Protein AF-A0A4Y8TWX5-F1 (afdb_monomer_lite)

Secondary structure (DSSP, 8-state):
--HHHHHHHHHHHHHHHHHHHHTSPP----------------------PPP------------------PPEEEE-SSEEEEEE--HHHHT--TT-EEEEEEEEEE--SS--EEEEEEEE-TT--SS---EEEEEEEEEE-TTS-GGG-SPTTS--EEEEEEGGGG-TT--EEEEEEETTSEEEEEEEEEE-TT-TTT-TT----EEEEEEETTEEEEE-TTPPP-PPPPP--S-------S-TTHHHHHHHHHHHHHHHHHHHHHT--------

pLDDT: mean 74.94, std 18.63, range [38.56, 98.06]

Foldseek 3Di:
DVVVVVVVVVVVVVVVVVVCVVPPDDPDDPPDDDDDDDDDDDDDDDDDDDDDDDDPDPPPPPPPPPPPQDWAWDDDPWKIKTWRAWVCVVVDDAQDKTKIKMKIATPDPDKKKKWKWKAWDPPFDPQQFQKKKWKKKFWDDPPDDRVVAHDPPTPIDIDMDGSVNRPPPDIDTDDMDIRHIIMMIMIMMGGHNVCNPRPVPGDIWMKMWMDMPPDIDIDTSPDDHPPPDPPPPPDPPDPPPPPPCPVVVVVVVVVVVVVVVVVVVVVPDDDDPDD

Radius of gyration: 33.83 Å; chains: 1; bounding box: 44×105×86 Å

Structure (mmCIF, N/CA/C/O backbone):
data_AF-A0A4Y8TWX5-F1
#
_entry.id   AF-A0A4Y8TWX5-F1
#
loop_
_atom_site.group_PDB
_atom_site.id
_atom_site.type_symbol
_atom_site.label_atom_id
_atom_site.label_alt_id
_atom_site.label_comp_id
_atom_site.label_asym_id
_atom_site.label_entity_id
_atom_site.label_seq_id
_atom_site.pdbx_PDB_ins_code
_atom_site.Cartn_x
_atom_site.Cartn_y
_atom_site.Cartn_z
_atom_site.occupancy
_atom_site.B_iso_or_equiv
_atom_site.auth_seq_id
_atom_site.auth_comp_id
_atom_site.auth_asym_id
_atom_site.auth_atom_id
_atom_site.pdbx_PDB_model_num
ATOM 1 N N . MET A 1 1 ? 4.995 60.506 7.707 1.00 49.66 1 MET A N 1
ATOM 2 C CA . MET A 1 1 ? 5.130 59.038 7.545 1.00 49.66 1 MET A CA 1
ATOM 3 C C . MET A 1 1 ? 5.274 58.253 8.857 1.00 49.66 1 MET A C 1
ATOM 5 O O . MET A 1 1 ? 5.253 57.038 8.794 1.00 49.66 1 MET A O 1
ATOM 9 N N . VAL A 1 2 ? 5.342 58.880 10.043 1.00 49.16 2 VAL A N 1
ATOM 10 C CA . VAL A 1 2 ? 5.466 58.156 11.336 1.00 49.16 2 VAL A CA 1
ATOM 11 C C . VAL A 1 2 ? 4.112 57.660 11.889 1.00 49.16 2 VAL A C 1
ATOM 13 O O . VAL A 1 2 ? 4.061 56.687 12.631 1.00 49.16 2 VAL A O 1
ATOM 16 N N . HIS A 1 3 ? 2.989 58.255 11.472 1.00 46.84 3 HIS A N 1
ATOM 17 C CA . HIS A 1 3 ? 1.661 57.901 11.997 1.00 46.84 3 HIS A CA 1
ATOM 18 C C . HIS A 1 3 ? 1.074 56.579 11.473 1.00 46.84 3 HIS A C 1
ATOM 20 O O . HIS A 1 3 ? 0.236 55.994 12.152 1.00 46.84 3 HIS A O 1
ATOM 26 N N . LEU A 1 4 ? 1.514 56.074 10.313 1.00 48.09 4 LEU A N 1
ATOM 27 C CA . LEU A 1 4 ? 0.964 54.830 9.752 1.00 48.09 4 LEU A CA 1
ATOM 28 C C . LEU A 1 4 ? 1.481 53.578 10.486 1.00 48.09 4 LEU A C 1
ATOM 30 O O . LEU A 1 4 ? 0.751 52.603 10.636 1.00 48.09 4 LEU A O 1
ATOM 34 N N . ALA A 1 5 ? 2.719 53.624 10.988 1.00 51.88 5 ALA A N 1
ATOM 35 C CA . ALA A 1 5 ? 3.351 52.495 11.671 1.00 51.88 5 ALA A CA 1
ATOM 36 C C . ALA A 1 5 ? 2.737 52.221 13.057 1.00 51.88 5 ALA A C 1
ATOM 38 O O . ALA A 1 5 ? 2.589 51.069 13.454 1.00 51.88 5 ALA A O 1
ATOM 39 N N . VAL A 1 6 ? 2.319 53.272 13.773 1.00 54.53 6 VAL A N 1
ATOM 40 C CA . VAL A 1 6 ? 1.699 53.140 15.105 1.00 54.53 6 VAL A CA 1
ATOM 41 C C . VAL A 1 6 ? 0.287 52.547 15.011 1.00 54.53 6 VAL A C 1
ATOM 43 O O . VAL A 1 6 ? -0.104 51.743 15.853 1.00 54.53 6 VAL A O 1
ATOM 46 N N . LEU A 1 7 ? -0.459 52.882 13.953 1.00 52.19 7 LEU A N 1
ATOM 47 C CA . LEU A 1 7 ? -1.801 52.343 13.708 1.00 52.19 7 LEU A CA 1
ATOM 48 C C . LEU A 1 7 ? -1.784 50.848 13.363 1.00 52.19 7 LEU A C 1
ATOM 50 O O . LEU A 1 7 ? -2.634 50.105 13.847 1.00 52.19 7 LEU A O 1
ATOM 54 N N . ALA A 1 8 ? -0.794 50.391 12.590 1.00 55.97 8 ALA A N 1
ATOM 55 C CA . ALA A 1 8 ? -0.652 48.974 12.258 1.00 55.97 8 ALA A CA 1
ATOM 56 C C . ALA A 1 8 ? -0.278 48.116 13.483 1.00 55.97 8 ALA A C 1
ATOM 58 O O . ALA A 1 8 ? -0.806 47.018 13.643 1.00 55.97 8 ALA A O 1
ATOM 59 N N . GLY A 1 9 ? 0.578 48.629 14.376 1.00 55.62 9 GLY A N 1
ATOM 60 C CA . GLY A 1 9 ? 0.987 47.911 15.590 1.00 55.62 9 GLY A CA 1
ATOM 61 C C . GLY A 1 9 ? -0.114 47.785 16.650 1.00 55.62 9 GLY A C 1
ATOM 62 O O . GLY A 1 9 ? -0.177 46.785 17.360 1.00 55.62 9 GLY A O 1
ATOM 63 N N . GLY A 1 10 ? -1.013 48.770 16.751 1.00 63.19 10 GLY A N 1
ATOM 64 C CA . GLY A 1 10 ? -2.132 48.710 17.699 1.00 63.19 10 GLY A CA 1
ATOM 65 C C . GLY A 1 10 ? -3.195 47.674 17.318 1.00 63.19 10 GLY A C 1
ATOM 66 O O . GLY A 1 10 ? -3.786 47.038 18.191 1.00 63.19 10 GLY A O 1
ATOM 67 N N . LEU A 1 11 ? -3.419 47.473 16.017 1.00 67.69 11 LEU A N 1
ATOM 68 C CA . LEU A 1 11 ? -4.481 46.597 15.520 1.00 67.69 11 LEU A CA 1
ATOM 69 C C . LEU A 1 11 ? -4.144 45.107 15.706 1.00 67.69 11 LEU A C 1
ATOM 71 O O . LEU A 1 11 ? -5.019 44.314 16.049 1.00 67.69 11 LEU A O 1
ATOM 75 N N . THR A 1 12 ? -2.870 44.733 15.569 1.00 69.19 12 THR A N 1
ATOM 76 C CA . THR A 1 12 ? -2.401 43.359 15.814 1.00 69.19 12 THR A CA 1
ATOM 77 C C . THR A 1 12 ? -2.423 42.986 17.297 1.00 69.19 12 THR A C 1
ATOM 79 O O . THR A 1 12 ? -2.835 41.877 17.635 1.00 69.19 12 THR A O 1
ATOM 82 N N . LEU A 1 13 ? -2.074 43.917 18.193 1.00 69.62 13 LEU A N 1
ATOM 83 C CA . LEU A 1 13 ? -2.172 43.706 19.645 1.00 69.62 13 LEU A CA 1
ATOM 84 C C . LEU A 1 13 ? -3.625 43.515 20.112 1.00 69.62 13 LEU A C 1
ATOM 86 O O . LEU A 1 13 ? -3.889 42.662 20.959 1.00 69.62 13 LEU A O 1
ATOM 90 N N . GLY A 1 14 ? -4.575 44.253 19.529 1.00 72.50 14 GLY A N 1
ATOM 91 C CA . GLY A 1 14 ? -6.002 44.088 19.826 1.00 72.50 14 GLY A CA 1
ATOM 92 C C . GLY A 1 14 ? -6.557 42.729 19.385 1.00 72.50 14 GLY A C 1
ATOM 93 O O . GLY A 1 14 ? -7.289 42.088 20.139 1.00 72.50 14 GLY A O 1
ATOM 94 N N . ALA A 1 15 ? -6.170 42.256 18.196 1.00 75.88 15 ALA A N 1
ATOM 95 C CA . ALA A 1 15 ? -6.600 40.956 17.680 1.00 75.88 15 ALA A CA 1
ATOM 96 C C . ALA A 1 15 ? -6.071 39.787 18.530 1.00 75.88 15 ALA A C 1
ATOM 98 O O . ALA A 1 15 ? -6.832 38.880 18.866 1.00 75.88 15 ALA A O 1
ATOM 99 N N . ALA A 1 16 ? -4.801 39.837 18.949 1.00 78.50 16 ALA A N 1
ATOM 100 C CA . ALA A 1 16 ? -4.222 38.821 19.829 1.00 78.50 16 ALA A CA 1
ATOM 101 C C . ALA A 1 16 ? -4.925 38.773 21.198 1.00 78.50 16 ALA A C 1
ATOM 103 O O . ALA A 1 16 ? -5.213 37.690 21.707 1.00 78.50 16 ALA A O 1
ATOM 104 N N . GLY A 1 17 ? -5.273 39.937 21.761 1.00 82.06 17 GLY A N 1
ATOM 105 C CA . GLY A 1 17 ? -6.030 40.021 23.013 1.00 82.06 17 GLY A CA 1
ATOM 106 C C . GLY A 1 17 ? -7.413 39.364 22.933 1.00 82.06 17 GLY A C 1
ATOM 107 O O . GLY A 1 17 ? -7.821 38.689 23.876 1.00 82.06 17 GLY A O 1
ATOM 108 N N . LEU A 1 18 ? -8.111 39.496 21.798 1.00 81.12 18 LEU A N 1
ATOM 109 C CA . LEU A 1 18 ? -9.413 38.851 21.583 1.00 81.12 18 LEU A CA 1
ATOM 110 C C . LEU A 1 18 ? -9.309 37.328 21.480 1.00 81.12 18 LEU A C 1
ATOM 112 O O . LEU A 1 18 ? -10.152 36.635 22.043 1.00 81.12 18 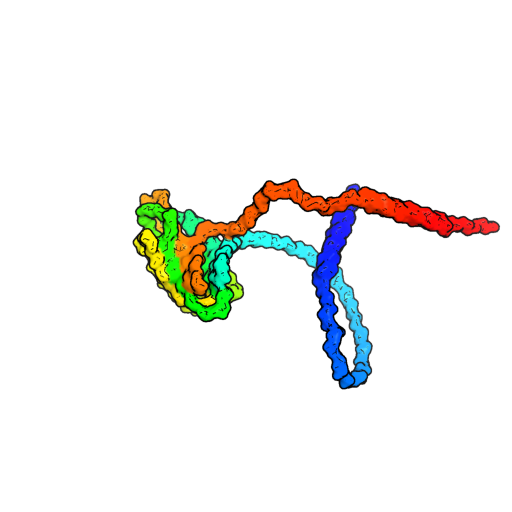LEU A O 1
ATOM 116 N N . VAL A 1 19 ? -8.277 36.802 20.814 1.00 84.56 19 VAL A N 1
ATOM 117 C CA . VAL A 1 19 ? -8.058 35.348 20.712 1.00 84.56 19 VAL A CA 1
ATOM 118 C C . VAL A 1 19 ? -7.762 34.749 22.087 1.00 84.56 19 VAL A C 1
ATOM 120 O O . VAL A 1 19 ? -8.363 33.743 22.457 1.00 84.56 19 VAL A O 1
ATOM 123 N N . VAL A 1 20 ? -6.899 35.398 22.876 1.00 83.69 20 VAL A N 1
ATOM 124 C CA . VAL A 1 20 ? -6.586 34.949 24.242 1.00 83.69 20 VAL A CA 1
ATOM 125 C C . VAL A 1 20 ? -7.818 35.012 25.142 1.00 83.69 20 VAL A C 1
ATOM 127 O O . VAL A 1 20 ? -8.053 34.083 25.904 1.00 83.69 20 VAL A O 1
ATOM 130 N N . TRP A 1 21 ? -8.633 36.066 25.045 1.00 84.56 21 TRP A N 1
ATOM 131 C CA . TRP A 1 21 ? -9.866 36.167 25.830 1.00 84.56 21 TRP A CA 1
ATOM 132 C C . TRP A 1 21 ? -10.916 35.125 25.419 1.00 84.56 21 TRP A C 1
ATOM 134 O O . TRP A 1 21 ? -11.603 34.584 26.282 1.00 84.56 21 TRP A O 1
ATOM 144 N N . ALA A 1 22 ? -11.026 34.817 24.123 1.00 86.94 22 ALA A N 1
ATOM 145 C CA . ALA A 1 22 ? -11.975 33.831 23.606 1.00 86.94 22 ALA A CA 1
ATOM 146 C C . ALA A 1 22 ? -11.623 32.390 24.007 1.00 86.94 22 ALA A C 1
ATOM 148 O O . ALA A 1 22 ? -12.524 31.581 24.207 1.00 86.94 22 ALA A O 1
ATOM 149 N N . PHE A 1 23 ? -10.332 32.081 24.144 1.00 79.81 23 PHE A N 1
ATOM 150 C CA . PHE A 1 23 ? -9.841 30.751 24.517 1.00 79.81 23 PHE A CA 1
ATOM 151 C C . PHE A 1 23 ? -9.385 30.646 25.975 1.00 79.81 23 PHE A C 1
ATOM 153 O O . PHE A 1 23 ? -8.844 29.610 26.364 1.00 79.81 23 PHE A O 1
ATOM 160 N N . TRP A 1 24 ? -9.593 31.682 26.797 1.00 84.25 24 TRP A N 1
ATOM 161 C CA . TRP A 1 24 ? -9.281 31.586 28.219 1.00 84.25 24 TRP A CA 1
ATOM 162 C C . TRP A 1 24 ? -10.239 30.580 28.868 1.00 84.25 24 TRP A C 1
ATOM 164 O O . TRP A 1 24 ? -11.452 30.820 28.843 1.00 84.25 24 TRP A O 1
ATOM 174 N N . PRO A 1 25 ? -9.731 29.476 29.449 1.00 65.75 25 PRO A N 1
ATOM 175 C CA . PRO A 1 25 ? -10.569 28.483 30.100 1.00 65.75 25 PRO A CA 1
ATOM 176 C C . PRO A 1 25 ? -11.371 29.177 31.193 1.00 65.75 25 PRO A C 1
ATOM 178 O O . PRO A 1 25 ? -10.808 29.770 32.116 1.00 65.75 25 PRO A O 1
ATOM 181 N N . ARG A 1 26 ? -12.695 29.163 31.061 1.00 70.94 26 ARG A N 1
ATOM 182 C CA . ARG A 1 26 ? -13.558 29.510 32.180 1.00 70.94 26 ARG A CA 1
ATOM 183 C C . ARG A 1 26 ? -13.719 28.236 32.982 1.00 70.94 26 ARG A C 1
ATOM 185 O O . ARG A 1 26 ? -14.194 27.243 32.441 1.00 70.94 26 ARG A O 1
ATOM 192 N N . ASP A 1 27 ? -13.275 28.269 34.233 1.00 66.12 27 ASP A N 1
ATOM 193 C CA . ASP A 1 27 ? -13.623 27.238 35.203 1.00 66.12 27 ASP A CA 1
ATOM 194 C C . ASP A 1 27 ? -15.144 27.273 35.375 1.00 66.12 27 ASP A C 1
ATOM 196 O O . ASP A 1 27 ? -15.697 28.084 36.120 1.00 66.12 27 ASP A O 1
ATOM 200 N N . GLU A 1 28 ? -15.830 26.430 34.612 1.00 59.88 28 GLU A N 1
ATOM 201 C CA . GLU A 1 28 ? -17.228 26.112 34.835 1.00 59.88 28 GLU A CA 1
ATOM 202 C 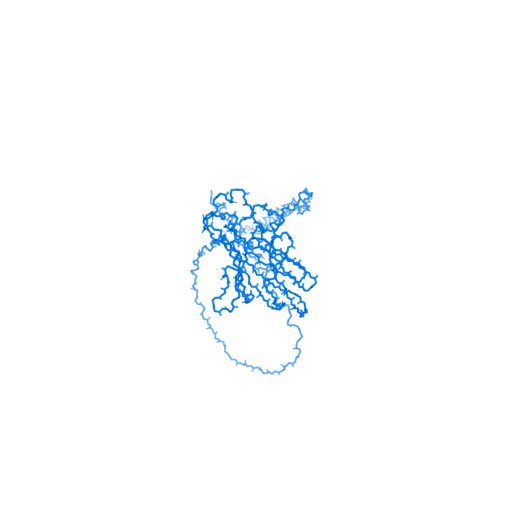C . GLU A 1 28 ? -17.274 24.939 35.814 1.00 59.88 28 GLU A C 1
ATOM 204 O O . GLU A 1 28 ? -16.974 23.802 35.459 1.00 59.88 28 GLU A O 1
ATOM 209 N N . GLY A 1 29 ? -17.635 25.230 37.066 1.00 52.97 29 GLY A N 1
ATOM 210 C CA . GLY A 1 29 ? -18.070 24.209 38.018 1.00 52.97 29 GLY A CA 1
ATOM 211 C C . GLY A 1 29 ? -17.147 23.989 39.214 1.00 52.97 29 GLY A C 1
ATOM 212 O O . GLY A 1 29 ? -16.463 22.976 39.313 1.00 52.97 29 GLY A O 1
ATOM 213 N N . ALA A 1 30 ? -17.233 24.890 40.191 1.00 54.56 30 ALA A N 1
ATOM 214 C CA . ALA A 1 30 ? -17.048 24.538 41.598 1.00 54.56 30 ALA A CA 1
ATOM 215 C C . ALA A 1 30 ? -18.325 24.911 42.363 1.00 54.56 30 ALA A C 1
ATOM 217 O O . ALA A 1 30 ? -18.303 25.707 43.298 1.00 54.56 30 ALA A O 1
ATOM 218 N N . GLU A 1 31 ? -19.452 24.359 41.919 1.00 59.62 31 GLU A N 1
ATOM 219 C CA . GLU A 1 31 ? -20.692 24.337 42.687 1.00 59.62 31 GLU A CA 1
ATOM 220 C C . GLU A 1 31 ? -21.011 22.863 42.980 1.00 59.62 31 GLU A C 1
ATOM 222 O O . GLU A 1 31 ? -20.893 22.008 42.106 1.00 59.62 31 GLU A O 1
ATOM 227 N N . ASP A 1 32 ? -21.329 22.595 44.247 1.00 55.56 32 ASP A N 1
ATOM 228 C CA . ASP A 1 32 ? -21.726 21.316 44.854 1.00 55.56 32 ASP A CA 1
ATOM 229 C C . ASP A 1 32 ? -20.623 20.337 45.305 1.00 55.56 32 ASP A C 1
ATOM 231 O O . ASP A 1 32 ? -20.463 19.222 44.812 1.00 55.56 32 ASP A O 1
ATOM 235 N N . ALA A 1 33 ? -19.957 20.704 46.405 1.00 49.31 33 ALA A N 1
ATOM 236 C CA . ALA A 1 33 ? -19.560 19.729 47.425 1.00 49.31 33 ALA A CA 1
ATOM 237 C C . ALA A 1 33 ? -19.705 20.335 48.831 1.00 49.31 33 ALA A C 1
ATOM 239 O O . ALA A 1 33 ? -18.766 20.869 49.425 1.00 49.31 33 ALA A O 1
ATOM 240 N N . GLU A 1 34 ? -20.923 20.249 49.363 1.00 52.41 34 GLU A N 1
ATOM 241 C CA . GLU A 1 34 ? -21.237 20.512 50.763 1.00 52.41 34 GLU A CA 1
ATOM 242 C C . GLU A 1 34 ? -20.411 19.626 51.717 1.00 52.41 34 GLU A C 1
ATOM 244 O O . GLU A 1 34 ? -20.312 18.407 51.584 1.00 52.41 34 GLU A O 1
ATOM 249 N N . THR A 1 35 ? -19.920 20.261 52.782 1.00 52.50 35 THR A N 1
ATOM 250 C CA . THR A 1 35 ? -19.528 19.681 54.079 1.00 52.50 35 THR A CA 1
ATOM 251 C C . THR A 1 35 ? -18.339 18.714 54.136 1.00 52.50 35 THR A C 1
ATOM 253 O O . THR A 1 35 ? -18.465 17.518 54.393 1.00 52.50 35 THR A O 1
ATOM 256 N N . ARG A 1 36 ? -17.134 19.294 54.180 1.00 43.31 36 ARG A N 1
ATOM 257 C CA . ARG A 1 36 ? -16.109 18.842 55.136 1.00 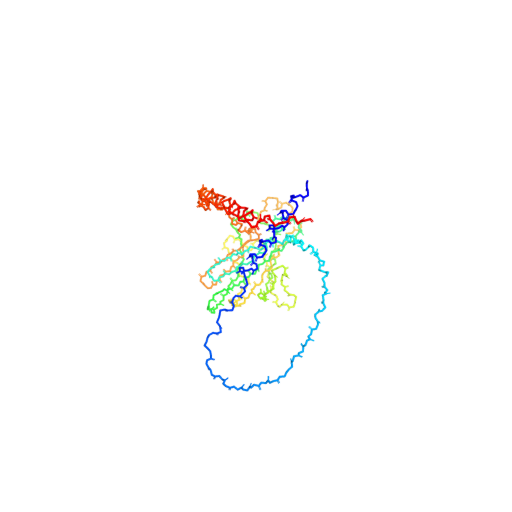43.31 36 ARG A CA 1
ATOM 258 C C . ARG A 1 36 ? -15.586 20.010 55.962 1.00 43.31 36 ARG A C 1
ATOM 260 O O . ARG A 1 36 ? -14.731 20.779 55.543 1.00 43.31 36 ARG A O 1
ATOM 267 N N . VAL A 1 37 ? -16.108 20.097 57.181 1.00 52.84 37 VAL A N 1
ATOM 268 C CA . VAL A 1 37 ? -15.436 20.737 58.313 1.00 52.84 37 VAL A CA 1
ATOM 269 C C . VAL A 1 37 ? -14.067 20.077 58.465 1.00 52.84 37 VAL A C 1
ATOM 271 O O . VAL A 1 37 ? -14.031 18.859 58.606 1.00 52.84 37 VAL A O 1
ATOM 274 N N . LEU A 1 38 ? -12.976 20.857 58.442 1.00 47.25 38 LEU A N 1
ATOM 275 C CA . LEU A 1 38 ? -11.800 20.694 59.313 1.00 47.25 38 LEU A CA 1
ATOM 276 C C . LEU A 1 38 ? -10.741 21.800 59.083 1.00 47.25 38 LEU A C 1
ATOM 278 O O . LEU A 1 38 ? -10.029 21.811 58.088 1.00 47.25 38 LEU A O 1
ATOM 282 N N . LYS A 1 39 ? -10.578 22.605 60.145 1.00 43.38 39 LYS A N 1
ATOM 283 C CA . LYS A 1 39 ? -9.334 23.183 60.698 1.00 43.38 39 LYS A CA 1
ATOM 284 C C . LYS A 1 39 ? -8.752 24.478 60.077 1.00 43.38 39 LYS A C 1
ATOM 286 O O . LYS A 1 39 ? -8.319 24.477 58.932 1.00 43.38 39 LYS A O 1
ATOM 291 N N . PRO A 1 40 ? -8.617 25.565 60.871 1.00 44.53 40 PRO A N 1
ATOM 292 C CA . PRO A 1 40 ? -7.874 26.751 60.464 1.00 44.53 40 PRO A CA 1
ATOM 293 C C . PRO A 1 40 ? -6.373 26.499 60.658 1.00 44.53 40 PRO A C 1
ATOM 295 O O . PRO A 1 40 ? -5.917 26.281 61.783 1.00 44.53 40 PRO A O 1
ATOM 298 N N . GLN A 1 41 ? -5.599 26.524 59.574 1.00 43.53 41 GLN A N 1
ATOM 299 C CA . GLN A 1 41 ? -4.141 26.559 59.652 1.00 43.53 41 GLN A CA 1
ATOM 300 C C . GLN A 1 41 ? -3.675 28.000 59.429 1.00 43.53 41 GLN A C 1
ATOM 302 O O . GLN A 1 41 ? -3.668 28.525 58.320 1.00 43.53 41 GLN A O 1
ATOM 307 N N . GLN A 1 42 ? -3.350 28.654 60.542 1.00 46.38 42 GLN A N 1
ATOM 308 C CA . GLN A 1 42 ? -2.585 29.891 60.575 1.00 46.38 42 GLN A CA 1
ATOM 309 C C . GLN A 1 42 ? -1.158 29.641 60.076 1.00 46.38 42 GLN A C 1
ATOM 311 O O . GLN A 1 42 ? -0.529 28.662 60.475 1.00 46.38 42 GLN A O 1
ATOM 316 N N . GLY A 1 43 ? -0.619 30.612 59.340 1.00 38.81 43 GLY A N 1
ATOM 317 C CA . GLY A 1 43 ? 0.815 30.894 59.336 1.00 38.81 43 GLY A CA 1
ATOM 318 C C . GLY A 1 43 ? 1.461 30.893 57.957 1.00 38.81 43 GLY A C 1
ATOM 319 O O . GLY A 1 43 ? 1.580 29.851 57.326 1.00 38.81 43 GLY A O 1
ATOM 320 N N . GLY A 1 44 ? 1.972 32.060 57.555 1.00 39.66 44 GLY A N 1
ATOM 321 C CA . GLY A 1 44 ? 3.036 32.148 56.555 1.00 39.66 44 GLY A CA 1
ATOM 322 C C . GLY A 1 44 ? 2.796 33.162 55.446 1.00 39.66 44 GLY A C 1
ATOM 323 O O . GLY A 1 44 ? 2.638 32.784 54.293 1.00 39.66 44 GLY A O 1
ATOM 324 N N . VAL A 1 45 ? 2.829 34.457 55.772 1.00 50.38 45 VAL A N 1
ATOM 325 C CA . VAL A 1 45 ? 3.055 35.501 54.763 1.00 50.38 45 VAL A CA 1
ATOM 326 C C . VAL A 1 45 ? 4.526 35.409 54.356 1.00 50.38 45 VAL A C 1
ATOM 328 O O . VAL A 1 45 ? 5.399 35.885 55.079 1.00 50.38 45 VAL A O 1
ATOM 331 N N . GLN A 1 46 ? 4.818 34.750 53.236 1.00 42.97 46 GLN A N 1
ATOM 332 C CA . GLN A 1 46 ? 6.131 34.822 52.598 1.00 42.97 46 GLN A CA 1
ATOM 333 C C . GLN A 1 46 ? 6.038 35.742 51.382 1.00 42.97 46 GLN A C 1
ATOM 335 O O . GLN A 1 46 ? 5.558 35.358 50.318 1.00 42.97 46 GLN A O 1
ATOM 340 N N . SER A 1 47 ? 6.497 36.981 51.571 1.00 47.00 47 SER A N 1
ATOM 341 C CA . SER A 1 47 ? 6.851 37.894 50.485 1.00 47.00 47 SER A CA 1
ATOM 342 C C . SER A 1 47 ? 7.976 37.277 49.661 1.00 47.00 47 SER A C 1
ATOM 344 O O . SER A 1 47 ? 9.128 37.269 50.095 1.00 47.00 47 SER A O 1
ATOM 346 N N . LEU A 1 48 ? 7.655 36.793 48.465 1.00 45.19 48 LEU A N 1
ATOM 347 C CA . LEU A 1 48 ? 8.643 36.494 47.435 1.00 45.19 48 LEU A CA 1
ATOM 348 C C . LEU A 1 48 ? 8.728 37.688 46.485 1.00 45.19 48 LEU A C 1
ATOM 350 O O . LEU A 1 48 ? 7.806 37.985 45.729 1.00 45.19 48 LEU A O 1
ATOM 354 N N . ALA A 1 49 ? 9.852 38.394 46.576 1.00 46.28 49 ALA A N 1
ATOM 355 C CA . ALA A 1 49 ? 10.255 39.415 45.628 1.00 46.28 49 ALA A CA 1
ATOM 356 C C . ALA A 1 49 ? 10.473 38.766 44.252 1.00 46.28 49 ALA A C 1
ATOM 358 O O . ALA A 1 49 ? 11.320 37.888 44.099 1.00 46.28 49 ALA A O 1
ATOM 359 N N . VAL A 1 50 ? 9.697 39.202 43.262 1.00 45.06 50 VAL A N 1
ATOM 360 C CA . VAL A 1 50 ? 9.815 38.786 41.861 1.00 45.06 50 VAL A CA 1
ATOM 361 C C . VAL A 1 50 ? 10.843 39.693 41.175 1.00 45.06 50 VAL A C 1
ATOM 363 O O . VAL A 1 50 ? 10.612 40.902 41.104 1.00 45.06 50 VAL A O 1
ATOM 366 N N . PRO A 1 51 ? 11.972 39.174 40.659 1.00 53.38 51 PRO A N 1
ATOM 367 C CA . PRO A 1 51 ? 12.863 39.970 39.833 1.00 53.38 51 PRO A CA 1
ATOM 368 C C . PRO A 1 51 ? 12.290 40.103 38.415 1.00 53.38 51 PRO A C 1
ATOM 370 O O . PRO A 1 51 ? 12.028 39.118 37.725 1.00 53.38 51 PRO A O 1
ATOM 373 N N . LEU A 1 52 ? 12.123 41.355 37.985 1.00 52.94 52 LEU A N 1
ATOM 374 C CA . LEU A 1 52 ? 11.921 41.745 36.593 1.00 52.94 52 LEU A CA 1
ATOM 375 C C . LEU A 1 52 ? 13.159 41.342 35.767 1.00 52.94 52 LEU A C 1
ATOM 377 O O . LEU A 1 52 ? 14.211 41.968 35.881 1.00 52.94 52 LEU A O 1
ATOM 381 N N . LEU A 1 53 ? 13.025 40.338 34.901 1.00 48.69 53 LEU A N 1
ATOM 382 C CA . LEU A 1 53 ? 13.942 40.086 33.786 1.00 48.69 53 LEU A CA 1
ATOM 383 C C . LEU A 1 53 ? 13.123 40.025 32.492 1.00 48.69 53 LEU A C 1
ATOM 385 O O . LEU A 1 53 ? 12.636 38.976 32.086 1.00 48.69 53 LEU A O 1
ATOM 389 N N . LEU A 1 54 ? 12.951 41.190 31.861 1.00 51.28 54 LEU A N 1
ATOM 390 C CA . LEU A 1 54 ? 12.373 41.342 30.527 1.00 51.28 54 LEU A CA 1
ATOM 391 C C . LEU A 1 54 ? 13.499 41.552 29.510 1.00 51.28 54 LEU A C 1
ATOM 393 O O . LEU A 1 54 ? 13.897 42.680 29.249 1.00 51.28 54 LEU A O 1
ATOM 397 N N . PHE A 1 55 ? 13.981 40.461 28.921 1.00 45.94 55 PHE A N 1
ATOM 398 C CA . PHE A 1 55 ? 14.590 40.460 27.589 1.00 45.94 55 PHE A CA 1
ATOM 399 C C . PHE A 1 55 ? 14.137 39.184 26.877 1.00 45.94 55 PHE A C 1
ATOM 401 O O . PHE A 1 55 ? 14.864 38.201 26.779 1.00 45.94 55 PHE A O 1
ATOM 408 N N . ALA A 1 56 ? 12.879 39.188 26.431 1.00 47.84 56 ALA A N 1
ATOM 409 C CA . ALA A 1 56 ? 12.376 38.182 25.511 1.00 47.84 56 ALA A CA 1
ATOM 410 C C . ALA A 1 56 ? 12.812 38.577 24.096 1.00 47.84 56 ALA A C 1
ATOM 412 O O . ALA A 1 56 ? 12.204 39.430 23.449 1.00 47.84 56 ALA A O 1
ATOM 413 N N . SER A 1 57 ? 13.909 37.981 23.640 1.00 48.72 57 SER A N 1
ATOM 414 C CA . SER A 1 57 ? 14.290 37.935 22.234 1.00 48.72 57 SER A CA 1
ATOM 415 C C . SER A 1 57 ? 13.131 37.307 21.464 1.00 48.72 57 SER A C 1
ATOM 417 O O . SER A 1 57 ? 12.908 36.102 21.553 1.00 48.72 57 SER A O 1
ATOM 419 N N . VAL A 1 58 ? 12.371 38.110 20.722 1.00 47.47 58 VAL A N 1
ATOM 420 C CA . VAL A 1 58 ? 11.430 37.590 19.728 1.00 47.47 58 VAL A CA 1
ATOM 421 C C . VAL A 1 58 ? 12.281 37.060 18.577 1.00 47.47 58 VAL A C 1
ATOM 423 O O . VAL A 1 58 ? 12.515 37.745 17.584 1.00 47.47 58 VAL A O 1
ATOM 426 N N . THR A 1 59 ? 12.819 35.849 18.725 1.00 49.66 59 THR A N 1
ATOM 427 C CA . THR A 1 59 ? 13.198 35.061 17.559 1.00 49.66 59 THR A CA 1
ATOM 428 C C . THR A 1 59 ? 11.901 34.785 16.831 1.00 49.66 59 THR A C 1
ATOM 430 O O . THR A 1 59 ? 11.055 34.038 17.320 1.00 49.66 59 THR A O 1
ATOM 433 N N . ALA A 1 60 ? 11.724 35.466 15.702 1.00 46.56 60 ALA A N 1
ATOM 434 C CA . ALA A 1 60 ? 10.700 35.151 14.732 1.00 46.56 60 ALA A CA 1
ATOM 435 C C . ALA A 1 60 ? 10.817 33.657 14.408 1.00 46.56 60 ALA A C 1
ATOM 437 O O . ALA A 1 60 ? 11.674 33.243 13.630 1.00 46.56 60 ALA A O 1
ATOM 438 N N . PHE A 1 61 ? 9.977 32.847 15.051 1.00 46.28 61 PHE A N 1
ATOM 439 C CA . PHE A 1 61 ? 9.589 31.545 14.545 1.00 46.28 61 PHE A CA 1
ATOM 440 C C . PHE A 1 61 ? 8.833 31.838 13.253 1.00 46.28 61 PHE A C 1
ATOM 442 O O . PHE A 1 61 ? 7.618 32.001 13.246 1.00 46.28 61 PHE A O 1
ATOM 449 N N . MET A 1 62 ? 9.579 32.005 12.163 1.00 46.84 62 MET A N 1
ATOM 450 C CA . MET A 1 62 ? 9.042 31.713 10.848 1.00 46.84 62 MET A CA 1
ATOM 451 C C . MET A 1 62 ? 8.777 30.207 10.888 1.00 46.84 62 MET A C 1
ATOM 453 O O . MET A 1 62 ? 9.746 29.455 11.043 1.00 46.84 62 MET A O 1
ATOM 457 N N . PRO A 1 63 ? 7.518 29.736 10.849 1.00 44.12 63 PRO A N 1
ATOM 458 C CA . PRO A 1 63 ? 7.291 28.338 10.554 1.00 44.12 63 PRO A CA 1
ATOM 459 C C . PRO A 1 63 ? 7.911 28.123 9.177 1.00 44.12 63 PRO A C 1
ATOM 461 O O . PRO A 1 63 ? 7.446 28.682 8.186 1.00 44.12 63 PRO A O 1
ATOM 464 N N . SER A 1 64 ? 9.023 27.394 9.121 1.00 38.56 64 SER A N 1
ATOM 465 C CA . SER A 1 64 ? 9.451 26.804 7.865 1.00 38.56 64 SER A CA 1
ATOM 466 C C . SER A 1 64 ? 8.246 26.017 7.378 1.00 38.56 64 SER A C 1
ATOM 468 O O . SER A 1 64 ? 7.797 25.107 8.078 1.00 38.56 64 SER A O 1
ATOM 470 N N . GLU A 1 65 ? 7.683 26.405 6.236 1.00 40.56 65 GLU A N 1
ATOM 471 C CA . GLU A 1 65 ? 6.787 25.544 5.482 1.00 40.56 65 GLU A CA 1
ATOM 472 C C . GLU A 1 65 ? 7.600 24.290 5.181 1.00 40.56 65 GLU A C 1
ATOM 474 O O . GLU A 1 65 ? 8.406 24.228 4.252 1.00 40.56 65 GLU A O 1
ATOM 479 N N . VAL A 1 66 ? 7.471 23.305 6.067 1.00 42.28 66 VAL A N 1
ATOM 480 C CA . VAL A 1 66 ? 7.846 21.941 5.777 1.00 42.28 66 VAL A CA 1
ATOM 481 C C . VAL A 1 66 ? 6.931 21.598 4.618 1.00 42.28 66 VAL A C 1
ATOM 483 O O . VAL A 1 66 ? 5.744 21.343 4.811 1.00 42.28 66 VAL A O 1
ATOM 486 N N . SER A 1 67 ? 7.474 21.665 3.404 1.00 44.78 67 SER A N 1
ATOM 487 C CA . SER A 1 67 ? 6.945 20.972 2.236 1.00 44.78 67 SER A CA 1
ATOM 488 C C . SER A 1 67 ? 7.053 19.475 2.529 1.00 44.78 67 SER A C 1
ATOM 490 O O . SER A 1 67 ? 7.858 18.767 1.935 1.00 44.78 67 SER A O 1
ATOM 492 N N . GLY A 1 68 ? 6.337 19.023 3.556 1.00 55.66 68 GLY A N 1
ATOM 493 C CA . GLY A 1 68 ? 6.171 17.626 3.871 1.00 55.66 68 GLY A CA 1
ATOM 494 C C . GLY A 1 68 ? 5.319 17.064 2.760 1.00 55.66 68 GLY A C 1
ATOM 495 O O . GLY A 1 68 ? 4.301 17.664 2.407 1.00 55.66 68 GLY A O 1
ATOM 496 N N . GLU A 1 69 ? 5.763 15.958 2.175 1.00 64.94 69 GLU A N 1
ATOM 497 C CA . GLU A 1 69 ? 4.894 15.137 1.346 1.00 64.94 69 GLU A CA 1
ATOM 498 C C . GLU A 1 69 ? 3.588 14.926 2.109 1.00 64.94 69 GLU A C 1
ATOM 500 O O . GLU A 1 69 ? 3.568 14.333 3.189 1.00 64.94 69 GLU A O 1
ATOM 505 N N . GLN A 1 70 ? 2.517 15.527 1.593 1.00 81.44 70 GLN A N 1
ATOM 506 C CA . GLN A 1 70 ? 1.198 15.388 2.179 1.00 81.44 70 GLN A CA 1
ATOM 507 C C . GLN A 1 70 ? 0.768 13.946 1.952 1.00 81.44 70 GLN A C 1
ATOM 509 O O . GLN A 1 70 ? 0.674 13.496 0.807 1.00 81.44 70 GLN A O 1
ATOM 514 N N . SER A 1 71 ? 0.546 13.224 3.045 1.00 88.00 71 SER A N 1
ATOM 515 C CA . SER A 1 71 ? -0.056 11.907 2.973 1.00 88.00 71 SER A CA 1
ATOM 516 C C . SER A 1 71 ? -1.487 12.016 2.449 1.00 88.00 71 SER A C 1
ATOM 518 O O . SER A 1 71 ? -2.198 12.999 2.675 1.00 88.00 71 SER A O 1
ATOM 520 N N . VAL A 1 72 ? -1.908 10.990 1.722 1.00 92.06 72 VAL A N 1
ATOM 521 C CA . VAL A 1 72 ? -3.272 10.832 1.228 1.00 92.06 72 VAL A CA 1
ATOM 522 C C . VAL A 1 72 ? -3.993 9.884 2.161 1.00 92.06 72 VAL A C 1
ATOM 524 O O . VAL A 1 72 ? -3.545 8.754 2.356 1.00 92.06 72 VAL A O 1
ATOM 527 N N . ARG A 1 73 ? -5.105 10.336 2.743 1.00 93.81 73 ARG A N 1
ATOM 528 C CA . ARG A 1 73 ? -5.948 9.505 3.600 1.00 93.81 73 ARG A CA 1
ATOM 529 C C . ARG A 1 73 ? -7.192 9.065 2.845 1.00 93.81 73 ARG A C 1
ATOM 531 O O . ARG A 1 73 ? -7.919 9.897 2.314 1.00 93.81 73 ARG A O 1
ATOM 538 N N . ILE A 1 74 ? -7.450 7.764 2.860 1.00 94.38 74 ILE A N 1
ATOM 539 C CA . ILE A 1 74 ? -8.638 7.136 2.286 1.00 94.38 74 ILE A CA 1
ATOM 540 C C . ILE A 1 74 ? -9.407 6.501 3.440 1.00 94.38 74 ILE A C 1
ATOM 542 O O . ILE A 1 74 ? -8.881 5.649 4.158 1.00 94.38 74 ILE A O 1
ATOM 546 N N . ALA A 1 75 ? -10.639 6.958 3.642 1.00 94.69 75 ALA A N 1
ATOM 547 C CA . ALA A 1 75 ? -11.475 6.574 4.770 1.00 94.69 75 ALA A CA 1
ATOM 548 C C . ALA A 1 75 ? -12.713 5.808 4.289 1.00 94.69 75 ALA A C 1
ATOM 550 O O . ALA A 1 75 ? -13.509 6.328 3.506 1.00 94.69 75 ALA A O 1
ATOM 551 N N . GLY A 1 76 ? -12.866 4.581 4.781 1.00 94.94 76 GLY A N 1
ATOM 552 C CA . GLY A 1 76 ? -14.121 3.838 4.767 1.00 94.94 76 GLY A CA 1
ATOM 553 C C . GLY A 1 76 ? -14.964 4.141 6.009 1.00 94.94 76 GLY A C 1
ATOM 554 O O . GLY A 1 76 ? -14.701 5.091 6.750 1.00 94.94 76 GLY A O 1
ATOM 555 N N . GLN A 1 77 ? -15.977 3.313 6.254 1.00 95.25 77 GLN A N 1
ATOM 556 C CA . GLN A 1 77 ? -16.792 3.385 7.471 1.00 95.25 77 GLN A CA 1
ATOM 557 C C . GLN A 1 77 ? -16.012 2.929 8.710 1.00 95.25 77 GLN A C 1
ATOM 559 O O . GLN A 1 77 ? -16.193 3.477 9.796 1.00 95.25 77 GLN A O 1
ATOM 564 N N . HIS A 1 78 ? -15.136 1.941 8.546 1.00 95.62 78 HIS A N 1
ATOM 565 C CA . HIS A 1 78 ? -14.342 1.320 9.601 1.00 95.62 78 HIS A CA 1
ATOM 566 C C . HIS A 1 78 ? -12.861 1.176 9.240 1.00 95.62 78 HIS A C 1
ATOM 568 O O . HIS A 1 78 ? -12.025 1.160 10.137 1.00 95.62 78 HIS A O 1
ATOM 574 N N . LEU A 1 79 ? -12.507 1.039 7.969 1.00 96.94 79 LEU A N 1
ATOM 575 C CA . LEU A 1 79 ? -11.151 0.891 7.471 1.00 96.94 79 LEU A CA 1
ATOM 576 C C . LEU A 1 79 ? -10.579 2.254 7.119 1.00 96.94 79 LEU A C 1
ATOM 578 O O . LEU A 1 79 ? -11.258 3.132 6.589 1.00 96.94 79 LEU A O 1
ATOM 582 N N . GLN A 1 80 ? -9.297 2.409 7.398 1.00 96.56 80 GLN A N 1
ATOM 583 C CA . GLN A 1 80 ? -8.548 3.618 7.120 1.00 96.56 80 GLN A CA 1
ATOM 584 C C . GLN A 1 80 ? -7.243 3.229 6.428 1.00 96.56 80 GLN A C 1
ATOM 586 O O . GLN A 1 80 ? -6.579 2.264 6.819 1.00 96.56 80 GLN A O 1
ATOM 591 N N . MET A 1 81 ? -6.883 3.988 5.401 1.00 96.69 81 MET A N 1
ATOM 592 C CA . MET A 1 81 ? -5.589 3.925 4.735 1.00 96.69 81 MET A CA 1
ATOM 593 C C . MET A 1 81 ? -4.953 5.304 4.736 1.00 96.69 81 MET A C 1
ATOM 595 O O . MET A 1 81 ? -5.619 6.306 4.484 1.00 96.69 81 MET A O 1
ATOM 599 N N . GLU A 1 82 ? -3.651 5.345 4.965 1.00 95.31 82 GLU A N 1
ATOM 600 C CA . GLU A 1 82 ? -2.837 6.536 4.781 1.00 95.31 82 GLU A CA 1
ATOM 601 C C . GLU A 1 82 ? -1.630 6.179 3.922 1.00 95.31 82 GLU A C 1
ATOM 603 O O . GLU A 1 82 ? -0.891 5.248 4.228 1.00 95.31 82 GLU A O 1
ATOM 608 N N . SER A 1 83 ? -1.451 6.902 2.827 1.00 94.75 83 SER A N 1
ATOM 609 C CA . SER A 1 83 ? -0.484 6.613 1.773 1.00 94.75 83 SER A CA 1
ATOM 610 C C . SER A 1 83 ? 0.452 7.806 1.600 1.00 94.75 83 SER A C 1
ATOM 612 O O . SER A 1 83 ? -0.010 8.945 1.559 1.00 94.75 83 SER A O 1
ATOM 614 N N . LEU A 1 84 ? 1.763 7.573 1.502 1.00 92.12 84 LEU A N 1
ATOM 615 C CA . LEU A 1 84 ? 2.699 8.598 1.029 1.00 92.12 84 LEU A CA 1
ATOM 616 C C . LEU A 1 84 ? 2.807 8.483 -0.489 1.00 92.12 84 LEU A C 1
ATOM 618 O O . LEU A 1 84 ? 3.272 7.442 -0.955 1.00 92.12 84 LEU A O 1
ATOM 622 N N . PRO A 1 85 ? 2.419 9.510 -1.267 1.00 87.38 85 PRO A N 1
ATOM 623 C CA . PRO A 1 85 ? 2.635 9.505 -2.709 1.00 87.38 85 PRO A CA 1
ATOM 624 C C . PRO A 1 85 ? 4.095 9.190 -3.049 1.00 87.38 85 PRO A C 1
ATOM 626 O O . PRO A 1 85 ? 5.000 9.648 -2.360 1.00 87.38 85 PRO A O 1
ATOM 629 N N . SER A 1 86 ? 4.331 8.437 -4.126 1.00 90.38 86 SER A N 1
ATOM 630 C CA . SER A 1 86 ? 5.691 8.162 -4.609 1.00 90.38 86 SER A CA 1
ATOM 631 C C . SER A 1 86 ? 5.868 8.689 -6.034 1.00 90.38 86 SER A C 1
ATOM 633 O O . SER A 1 86 ? 5.653 7.955 -7.008 1.00 90.38 86 SER A O 1
ATOM 635 N N . PRO A 1 87 ? 6.245 9.970 -6.213 1.00 89.81 87 PRO A N 1
ATOM 636 C CA . PRO A 1 87 ? 6.502 10.523 -7.541 1.00 89.81 87 PRO A CA 1
ATOM 637 C C . PRO A 1 87 ? 7.650 9.804 -8.271 1.00 89.81 87 PRO A C 1
ATOM 639 O O . PRO A 1 87 ? 7.681 9.796 -9.504 1.00 89.81 87 PRO A O 1
ATOM 642 N N . GLU A 1 88 ? 8.569 9.170 -7.540 1.00 91.75 88 GLU A N 1
ATOM 643 C CA . GLU A 1 88 ? 9.650 8.344 -8.079 1.00 91.75 88 GLU A CA 1
ATOM 644 C C . GLU A 1 88 ? 9.109 7.084 -8.757 1.00 91.75 88 GLU A C 1
ATOM 646 O O . GLU A 1 88 ? 9.596 6.724 -9.832 1.00 91.75 88 GLU A O 1
ATOM 651 N N . MET A 1 89 ? 8.078 6.442 -8.189 1.00 90.50 89 MET A N 1
ATOM 652 C CA . MET A 1 89 ? 7.439 5.280 -8.818 1.00 90.50 89 MET A CA 1
ATOM 653 C C . MET A 1 89 ? 6.802 5.639 -10.167 1.00 90.50 89 MET A C 1
ATOM 655 O O . MET A 1 89 ? 6.850 4.828 -11.091 1.00 90.50 89 MET A O 1
ATOM 659 N N . LYS A 1 90 ? 6.311 6.875 -10.338 1.00 88.62 90 LYS A N 1
ATOM 660 C CA . LYS A 1 90 ? 5.754 7.354 -11.620 1.00 88.62 90 LYS A CA 1
ATOM 661 C C . LYS A 1 90 ? 6.809 7.546 -12.713 1.00 88.62 90 LYS A C 1
ATOM 663 O O . LYS A 1 90 ? 6.478 7.579 -13.895 1.00 88.62 90 LYS A O 1
ATOM 668 N N . LYS A 1 91 ? 8.075 7.744 -12.332 1.00 89.81 91 LYS A N 1
ATOM 669 C CA . LYS A 1 91 ? 9.173 8.135 -13.238 1.00 89.81 91 LYS A CA 1
ATOM 670 C C . LYS A 1 91 ? 10.333 7.143 -13.201 1.00 89.81 91 LYS A C 1
ATOM 672 O O . LYS A 1 91 ? 11.491 7.519 -13.401 1.00 89.81 91 LYS A O 1
ATOM 677 N N . MET A 1 92 ? 10.030 5.874 -12.943 1.00 91.00 92 MET A N 1
ATOM 678 C CA . MET A 1 92 ? 11.039 4.824 -12.920 1.00 91.00 92 MET A CA 1
ATOM 679 C C . MET A 1 92 ? 11.723 4.682 -14.282 1.00 91.00 92 MET A C 1
ATOM 681 O O . MET A 1 92 ? 11.093 4.702 -15.336 1.00 91.00 92 MET A O 1
ATOM 685 N N . SER A 1 93 ? 13.038 4.510 -14.245 1.00 91.38 93 SER A N 1
ATOM 686 C CA . SER A 1 93 ? 13.877 4.252 -15.413 1.00 91.38 93 SER A CA 1
ATOM 687 C C . SER A 1 93 ? 14.435 2.828 -15.339 1.00 91.38 93 SER A C 1
ATOM 689 O O . SER A 1 93 ? 14.551 2.275 -14.246 1.00 91.38 93 SER A O 1
ATOM 691 N N . PRO A 1 94 ? 14.797 2.186 -16.462 1.00 92.25 94 PRO A N 1
ATOM 692 C CA . PRO A 1 94 ? 15.413 0.861 -16.423 1.00 92.25 94 PRO A CA 1
ATOM 693 C C . PRO A 1 94 ? 16.608 0.807 -15.457 1.00 92.25 94 PRO A C 1
ATOM 695 O O . PRO A 1 94 ? 17.539 1.603 -15.560 1.00 92.25 94 PRO A O 1
ATOM 698 N N . GLY A 1 95 ? 16.580 -0.137 -14.516 1.00 92.81 95 GLY A N 1
ATOM 699 C CA . GLY A 1 95 ? 17.569 -0.289 -13.447 1.00 92.81 95 GLY A CA 1
ATOM 700 C C . GLY A 1 95 ? 17.271 0.499 -12.166 1.00 92.81 95 GLY A C 1
ATOM 701 O O . GLY A 1 95 ? 17.993 0.316 -11.188 1.00 92.81 95 GLY A O 1
ATOM 702 N N . SER A 1 96 ? 16.240 1.350 -12.138 1.00 94.75 96 SER A N 1
ATOM 703 C CA . SER A 1 96 ? 15.856 2.088 -10.933 1.00 94.75 96 SER A CA 1
ATOM 704 C C . SER A 1 96 ? 14.955 1.265 -10.013 1.00 94.75 96 SER A C 1
ATOM 706 O O . SER A 1 96 ? 14.241 0.352 -10.440 1.00 94.75 96 SER A O 1
ATOM 708 N N . SER A 1 97 ? 14.939 1.668 -8.745 1.00 95.50 97 SER A N 1
ATOM 709 C CA . SER A 1 97 ? 13.963 1.225 -7.755 1.00 95.50 97 SER A CA 1
ATOM 710 C C . SER A 1 97 ? 13.290 2.435 -7.120 1.00 95.50 97 SER A C 1
ATOM 712 O O . SER A 1 97 ? 13.919 3.483 -6.988 1.00 95.50 97 SER A O 1
ATOM 714 N N . ALA A 1 98 ? 12.037 2.277 -6.717 1.00 95.75 98 ALA A N 1
ATOM 715 C CA . ALA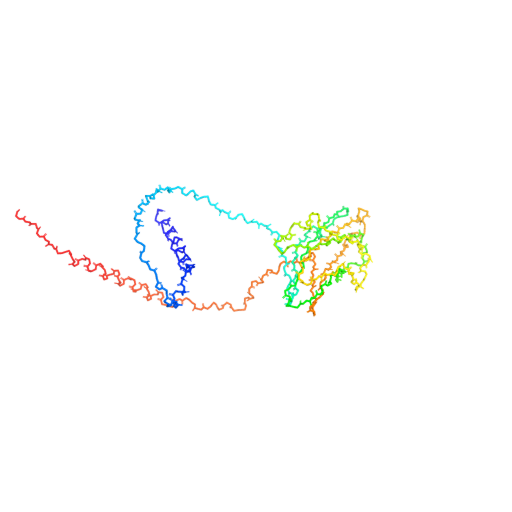 A 1 98 ? 11.283 3.281 -5.976 1.00 95.75 98 ALA A CA 1
ATOM 716 C C . ALA A 1 98 ? 10.339 2.582 -4.990 1.00 95.75 98 ALA A C 1
ATOM 718 O O . ALA A 1 98 ? 9.942 1.439 -5.229 1.00 95.75 98 ALA A O 1
ATOM 719 N N . SER A 1 99 ? 10.020 3.246 -3.880 1.00 94.75 99 SER A N 1
ATOM 720 C CA . SER A 1 99 ? 9.213 2.677 -2.800 1.00 94.75 99 SER A CA 1
ATOM 721 C C . SER A 1 99 ? 7.984 3.524 -2.529 1.00 94.75 99 SER A C 1
ATOM 723 O O . SER A 1 99 ? 8.064 4.747 -2.504 1.00 94.75 99 SER A O 1
ATOM 725 N N . TRP A 1 100 ? 6.886 2.845 -2.237 1.00 95.12 100 TRP A N 1
ATOM 726 C CA . TRP A 1 100 ? 5.621 3.415 -1.808 1.00 95.12 100 TRP A CA 1
ATOM 727 C C . TRP A 1 100 ? 5.254 2.864 -0.431 1.00 95.12 100 TRP A C 1
ATOM 729 O O . TRP A 1 100 ? 5.437 1.672 -0.175 1.00 95.12 100 TRP A O 1
ATOM 739 N N . VAL A 1 101 ? 4.785 3.726 0.472 1.00 95.19 101 VAL A N 1
ATOM 740 C CA . VAL A 1 101 ? 4.504 3.369 1.868 1.00 95.19 101 VAL A CA 1
ATOM 741 C C . VAL A 1 101 ? 3.045 3.648 2.193 1.00 95.19 101 VAL A C 1
ATOM 743 O O . VAL A 1 101 ? 2.552 4.744 1.933 1.00 95.19 101 VAL A O 1
ATOM 746 N N . VAL A 1 102 ? 2.384 2.660 2.796 1.00 96.62 102 VAL A N 1
ATOM 747 C CA . VAL A 1 102 ? 0.981 2.736 3.206 1.00 96.62 102 VAL A CA 1
ATOM 748 C C . VAL A 1 102 ? 0.815 2.201 4.623 1.00 96.62 102 VAL A C 1
ATOM 750 O O . VAL A 1 102 ? 1.297 1.113 4.938 1.00 96.62 102 VAL A O 1
ATOM 753 N N . ASP A 1 103 ? 0.099 2.944 5.457 1.00 96.94 103 ASP A N 1
ATOM 754 C CA . ASP A 1 103 ? -0.426 2.487 6.737 1.00 96.94 103 ASP A CA 1
ATOM 755 C C . ASP A 1 103 ? -1.903 2.122 6.594 1.00 96.94 103 ASP A C 1
ATOM 757 O O . ASP A 1 103 ? -2.677 2.843 5.970 1.00 96.94 103 ASP A O 1
ATOM 761 N N . ILE A 1 104 ? -2.296 1.007 7.206 1.00 97.06 104 ILE A N 1
ATOM 762 C CA . ILE A 1 104 ? -3.660 0.485 7.200 1.00 97.06 104 ILE A CA 1
ATOM 763 C C . ILE A 1 104 ? -4.065 0.159 8.635 1.00 97.06 104 ILE A C 1
ATOM 765 O O . ILE A 1 104 ? -3.317 -0.495 9.366 1.00 97.06 104 ILE A O 1
ATOM 769 N N . TRP A 1 105 ? -5.249 0.602 9.045 1.00 96.44 105 TRP A N 1
ATOM 770 C CA . TRP A 1 105 ? -5.833 0.277 10.347 1.00 96.44 105 TRP A CA 1
ATOM 771 C C . TRP A 1 105 ? -7.359 0.271 10.278 1.00 96.44 105 TRP A C 1
ATOM 773 O O . TRP A 1 105 ? -7.950 0.624 9.255 1.00 96.44 105 TRP A O 1
ATOM 783 N N . SER A 1 106 ? -7.998 -0.141 11.373 1.00 96.19 106 SER A N 1
ATOM 784 C CA . SER A 1 106 ? -9.445 -0.046 11.525 1.00 96.19 106 SER A CA 1
ATOM 785 C C . SER A 1 106 ? -9.842 0.707 12.792 1.00 96.19 106 SER A C 1
ATOM 787 O O . SER A 1 106 ? -9.163 0.648 13.813 1.00 96.19 106 SER A O 1
ATOM 789 N N . GLU A 1 107 ? -10.963 1.413 12.694 1.00 94.44 107 GLU A N 1
ATOM 790 C CA . GLU A 1 107 ? -11.701 2.065 13.776 1.00 94.44 107 GLU A CA 1
ATOM 791 C C . GLU A 1 107 ? -13.030 1.318 14.060 1.00 94.44 107 GLU A C 1
ATOM 793 O O . GLU A 1 107 ? -13.972 1.889 14.608 1.00 94.44 107 GLU A O 1
ATOM 798 N N . ALA A 1 108 ? -13.141 0.039 13.665 1.00 89.31 108 ALA A N 1
ATOM 799 C CA . ALA A 1 108 ? -14.306 -0.804 13.952 1.00 89.31 108 ALA A CA 1
ATOM 800 C C . ALA A 1 108 ? -14.466 -1.069 15.466 1.00 89.31 108 ALA A C 1
ATOM 802 O O . ALA A 1 108 ? -13.465 -1.244 16.165 1.00 89.31 108 ALA A O 1
ATOM 803 N N . PRO A 1 109 ? -15.709 -1.162 15.979 1.00 83.88 109 PRO A N 1
ATOM 804 C CA . PRO A 1 109 ? -15.960 -1.486 17.386 1.00 83.88 109 PRO A CA 1
ATOM 805 C C . PRO A 1 109 ? -15.679 -2.957 17.736 1.00 83.88 109 PRO A C 1
ATOM 807 O O . PRO A 1 109 ? -15.363 -3.253 18.889 1.00 83.88 109 PRO A O 1
ATOM 810 N N . ASP A 1 110 ? -15.791 -3.859 16.759 1.00 85.69 110 ASP A N 1
ATOM 811 C CA . ASP A 1 110 ? -15.724 -5.308 16.959 1.00 85.69 110 ASP A CA 1
ATOM 812 C C . ASP A 1 110 ? -14.353 -5.899 16.608 1.00 85.69 110 ASP A C 1
ATOM 814 O O . ASP A 1 110 ? -13.536 -5.299 15.900 1.00 85.69 110 ASP A O 1
ATOM 818 N N . ASP A 1 111 ? -14.110 -7.119 17.092 1.00 86.62 111 ASP A N 1
ATOM 819 C CA . ASP A 1 111 ? -12.967 -7.912 16.677 1.00 86.62 111 ASP A CA 1
ATOM 820 C C . ASP A 1 111 ? -13.062 -8.330 15.211 1.00 86.62 111 ASP A C 1
ATOM 822 O O . ASP A 1 111 ? -14.112 -8.697 14.690 1.00 86.62 111 ASP A O 1
ATOM 826 N N . GLY A 1 112 ? -11.928 -8.294 14.516 1.00 94.38 112 GLY A N 1
ATOM 827 C CA . GLY A 1 112 ? -11.907 -8.610 13.100 1.00 94.38 112 GLY A CA 1
ATOM 828 C C . GLY A 1 112 ? -10.527 -8.944 12.573 1.00 94.38 112 GLY A C 1
ATOM 829 O O . GLY A 1 112 ? -9.497 -8.706 13.210 1.00 94.38 112 GLY A O 1
ATOM 830 N N . THR A 1 113 ? -10.525 -9.512 11.372 1.00 97.00 113 THR A N 1
ATOM 831 C CA . THR A 1 113 ? -9.324 -9.696 10.558 1.00 97.00 113 THR A CA 1
ATOM 832 C C . THR A 1 113 ? -9.432 -8.797 9.336 1.00 97.00 113 THR A C 1
ATOM 834 O O . THR A 1 113 ? -10.471 -8.766 8.678 1.00 97.00 113 THR A O 1
ATOM 837 N N . ILE A 1 114 ? -8.355 -8.076 9.048 1.00 97.50 114 ILE A N 1
ATOM 838 C CA . ILE A 1 114 ? -8.171 -7.304 7.827 1.00 97.50 114 ILE A CA 1
ATOM 839 C C . ILE A 1 114 ? -7.252 -8.118 6.919 1.00 97.50 114 ILE A C 1
ATOM 841 O O . ILE A 1 114 ? -6.155 -8.513 7.320 1.00 97.50 114 ILE A O 1
ATOM 845 N N . GLU A 1 115 ? -7.695 -8.379 5.696 1.00 98.06 115 GLU A N 1
ATOM 846 C CA . GLU A 1 115 ? -6.886 -8.992 4.648 1.00 98.06 115 GLU A CA 1
ATOM 847 C C . GLU A 1 115 ? -6.347 -7.908 3.711 1.00 98.06 115 GLU A C 1
ATOM 849 O O . GLU A 1 115 ? -7.112 -7.094 3.199 1.00 98.06 115 GLU A O 1
ATOM 854 N N . LEU A 1 116 ? -5.035 -7.917 3.464 1.00 97.62 116 LEU A N 1
ATOM 855 C CA . LEU A 1 116 ? -4.391 -7.069 2.464 1.00 97.62 116 LEU A CA 1
ATOM 856 C C . LEU A 1 116 ? -4.130 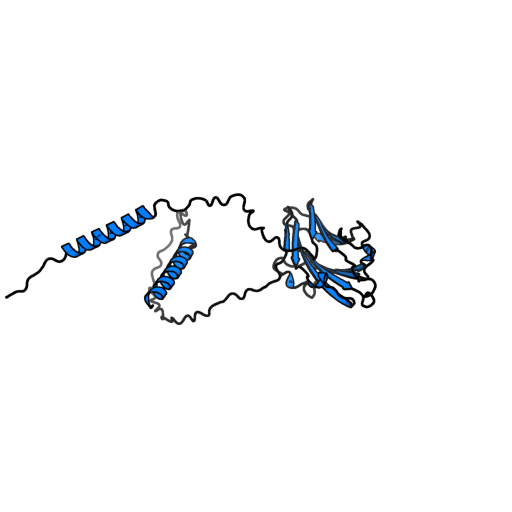-7.857 1.189 1.00 97.62 116 LEU A C 1
ATOM 858 O O . LEU A 1 116 ? -3.555 -8.953 1.230 1.00 97.62 116 LEU A O 1
ATOM 862 N N . SER A 1 117 ? -4.477 -7.267 0.053 1.00 96.38 117 SER A N 1
ATOM 863 C CA . SER A 1 117 ? -4.183 -7.803 -1.268 1.00 96.38 117 SER A CA 1
ATOM 864 C C . SER A 1 117 ? -3.571 -6.743 -2.182 1.00 96.38 117 SER A C 1
ATOM 866 O O . SER A 1 117 ? -3.755 -5.543 -2.002 1.00 96.38 117 SER A O 1
ATOM 868 N N . ILE A 1 118 ? -2.781 -7.196 -3.150 1.00 94.88 118 ILE A N 1
ATOM 869 C CA . ILE A 1 118 ? -2.190 -6.365 -4.199 1.00 94.88 118 ILE A CA 1
ATOM 870 C C . ILE A 1 118 ? -2.651 -6.869 -5.560 1.00 94.88 118 ILE A C 1
ATOM 872 O O . ILE A 1 118 ? -2.725 -8.081 -5.794 1.00 94.88 118 ILE A O 1
ATOM 876 N N . MET A 1 119 ? -2.987 -5.940 -6.449 1.00 92.06 119 MET A N 1
ATOM 877 C CA . MET A 1 119 ? -3.505 -6.231 -7.783 1.00 92.06 119 MET A CA 1
ATOM 878 C C . MET A 1 119 ? -2.986 -5.235 -8.826 1.00 92.06 119 MET A C 1
ATOM 880 O O . MET A 1 119 ? -2.461 -4.173 -8.488 1.00 92.06 119 MET A O 1
ATOM 884 N N . SER A 1 120 ? -3.124 -5.597 -10.101 1.00 88.69 120 SER A N 1
ATOM 885 C CA . SER A 1 120 ? -2.942 -4.671 -11.219 1.00 88.69 120 SER A CA 1
ATOM 886 C C . SER A 1 120 ? -4.130 -3.714 -11.302 1.00 88.69 120 SER A C 1
ATOM 888 O O . SER A 1 120 ? -5.275 -4.115 -11.089 1.00 88.69 120 SER A O 1
ATOM 890 N N . GLY A 1 121 ? -3.853 -2.446 -11.594 1.00 83.25 121 GLY A N 1
ATOM 891 C CA . GLY A 1 121 ? -4.895 -1.460 -11.851 1.00 83.25 121 GLY A CA 1
ATOM 892 C C . GLY A 1 121 ? -5.482 -1.568 -13.264 1.00 83.25 121 GLY A C 1
ATOM 893 O O . GLY A 1 121 ? -4.963 -2.307 -14.105 1.00 83.25 121 GLY A O 1
ATOM 894 N N . PRO A 1 122 ? -6.559 -0.814 -13.546 1.00 72.56 122 PRO A N 1
ATOM 895 C CA . PRO A 1 122 ? -7.273 -0.884 -14.822 1.00 72.56 122 PRO A CA 1
ATOM 896 C C . PRO A 1 122 ? -6.443 -0.378 -16.014 1.00 72.56 122 PRO A C 1
ATOM 898 O O . PRO A 1 122 ? -6.597 -0.891 -17.118 1.00 72.56 122 PRO A O 1
ATOM 901 N N . ASP A 1 123 ? -5.530 0.574 -15.793 1.00 72.06 123 ASP A N 1
ATOM 902 C CA . ASP A 1 123 ? -4.757 1.248 -16.853 1.00 72.06 123 ASP A CA 1
ATOM 903 C C . ASP A 1 123 ? -3.415 0.563 -17.182 1.00 72.06 123 ASP A C 1
ATOM 905 O O . ASP A 1 123 ? -2.417 1.215 -17.510 1.00 72.06 123 ASP A O 1
ATOM 909 N N . GLN A 1 124 ? -3.346 -0.763 -17.037 1.00 72.00 124 GLN A N 1
ATOM 910 C CA . GLN A 1 124 ? -2.137 -1.520 -17.354 1.00 72.00 124 GLN A CA 1
ATOM 911 C C . GLN A 1 124 ? -1.977 -1.663 -18.872 1.00 72.00 124 GLN A C 1
ATOM 913 O O . GLN A 1 124 ? -2.877 -2.131 -19.566 1.00 72.00 124 GLN A O 1
ATOM 918 N N . SER A 1 125 ? -0.808 -1.286 -19.392 1.00 67.81 125 SER A N 1
ATOM 919 C CA . SER A 1 125 ? -0.472 -1.554 -20.792 1.00 67.81 125 SER A CA 1
ATOM 920 C C . SER A 1 125 ? -0.336 -3.064 -21.046 1.00 67.81 125 SER A C 1
ATOM 922 O O . SER A 1 125 ? 0.165 -3.796 -20.193 1.00 67.81 125 SER A O 1
ATOM 924 N N . ASP A 1 126 ? -0.710 -3.532 -22.242 1.00 62.38 126 ASP A N 1
ATOM 925 C CA . ASP A 1 126 ? -0.539 -4.941 -22.655 1.00 62.38 126 ASP A CA 1
ATOM 926 C C . ASP A 1 126 ? 0.940 -5.390 -22.662 1.00 62.38 126 ASP A C 1
ATOM 928 O O . ASP A 1 126 ? 1.255 -6.584 -22.714 1.00 62.38 126 ASP A O 1
ATOM 932 N N . ALA A 1 127 ? 1.876 -4.438 -22.619 1.00 63.97 127 ALA A N 1
ATOM 933 C CA . ALA A 1 127 ? 3.299 -4.708 -22.538 1.00 63.97 127 ALA A CA 1
ATOM 934 C C . ALA A 1 127 ? 3.670 -5.234 -21.142 1.00 63.97 127 ALA A C 1
ATOM 936 O O . ALA A 1 127 ? 3.599 -4.522 -20.140 1.00 63.97 127 ALA A O 1
ATOM 937 N N . MET A 1 128 ? 4.140 -6.486 -21.077 1.00 68.31 128 MET A N 1
ATOM 938 C CA . MET A 1 128 ? 4.700 -7.056 -19.849 1.00 68.31 128 MET A CA 1
ATOM 939 C C . MET A 1 128 ? 5.958 -6.289 -19.433 1.00 68.31 128 MET A C 1
ATOM 941 O O . MET A 1 128 ? 7.067 -6.566 -19.896 1.00 68.31 128 MET A O 1
ATOM 945 N N . LEU A 1 129 ? 5.783 -5.340 -18.519 1.00 80.75 129 LEU A N 1
ATOM 946 C CA . LEU A 1 129 ? 6.886 -4.640 -17.885 1.00 80.75 129 LEU A CA 1
ATOM 947 C C . LEU A 1 129 ? 7.727 -5.636 -17.067 1.00 80.75 129 LEU A C 1
ATOM 949 O O . LEU A 1 129 ? 7.173 -6.384 -16.255 1.00 80.75 129 LEU A O 1
ATOM 953 N N . PRO A 1 130 ? 9.064 -5.651 -17.216 1.00 89.06 130 PRO A N 1
ATOM 954 C CA . PRO A 1 130 ? 9.969 -6.440 -16.377 1.00 89.06 130 PRO A CA 1
ATOM 955 C C . PRO A 1 130 ? 10.149 -5.773 -15.000 1.00 89.06 130 PRO A C 1
ATOM 957 O O . PRO A 1 130 ? 11.256 -5.439 -14.573 1.00 89.06 130 PRO A O 1
ATOM 960 N N . LEU A 1 131 ? 9.019 -5.551 -14.330 1.00 89.94 131 LEU A N 1
ATOM 961 C CA . LEU A 1 131 ? 8.881 -4.948 -13.015 1.00 89.94 131 LEU A CA 1
ATOM 962 C C . LEU A 1 131 ? 8.701 -6.060 -11.976 1.00 89.94 131 LEU A C 1
ATOM 964 O O . LEU A 1 131 ? 7.854 -6.945 -12.124 1.00 89.94 131 LEU A O 1
ATOM 968 N N . THR A 1 132 ? 9.509 -6.011 -10.922 1.00 93.62 132 THR A N 1
ATOM 969 C CA . THR A 1 132 ? 9.371 -6.866 -9.737 1.00 93.62 132 THR A CA 1
ATOM 970 C C . THR A 1 132 ? 8.995 -5.996 -8.549 1.00 93.62 132 THR A C 1
ATOM 972 O O . THR A 1 132 ? 9.604 -4.954 -8.338 1.00 93.62 132 THR A O 1
ATOM 975 N N . LEU A 1 133 ? 8.001 -6.421 -7.780 1.00 94.44 133 LEU A N 1
ATOM 976 C CA . LEU A 1 133 ? 7.546 -5.768 -6.563 1.00 94.44 133 LEU A CA 1
ATOM 977 C C . LEU A 1 133 ? 8.027 -6.575 -5.363 1.00 94.44 133 LEU A C 1
ATOM 979 O O . LEU A 1 133 ? 7.711 -7.760 -5.254 1.00 94.44 133 LEU A O 1
ATOM 983 N N . ALA A 1 134 ? 8.772 -5.940 -4.467 1.00 95.56 134 ALA A N 1
ATOM 984 C CA . ALA A 1 134 ? 9.033 -6.452 -3.131 1.00 95.56 134 ALA A CA 1
ATOM 985 C C . ALA A 1 134 ? 8.054 -5.775 -2.168 1.00 95.56 134 ALA A C 1
ATOM 987 O O . ALA A 1 134 ? 8.087 -4.559 -1.998 1.00 95.56 134 ALA A O 1
ATOM 988 N N . VAL A 1 135 ? 7.156 -6.556 -1.576 1.00 95.81 135 VAL A N 1
ATOM 989 C CA . VAL A 1 135 ? 6.160 -6.087 -0.612 1.00 95.81 135 VAL A CA 1
ATOM 990 C C . VAL A 1 135 ? 6.605 -6.533 0.765 1.00 95.81 135 VAL A C 1
ATOM 992 O O . VAL A 1 135 ? 6.602 -7.728 1.058 1.00 95.81 135 VAL A O 1
ATOM 995 N N . THR A 1 136 ? 6.989 -5.570 1.590 1.00 95.12 136 THR A N 1
ATOM 996 C CA . THR A 1 136 ? 7.410 -5.783 2.972 1.00 95.12 136 THR A CA 1
ATOM 997 C C . THR A 1 136 ? 6.340 -5.234 3.898 1.00 95.12 136 THR A C 1
ATOM 999 O O . THR A 1 136 ? 5.914 -4.095 3.728 1.00 95.12 136 THR A O 1
ATOM 1002 N N . ASN A 1 137 ? 5.902 -6.011 4.884 1.00 94.25 137 ASN A N 1
ATOM 1003 C CA . ASN A 1 137 ? 4.894 -5.559 5.839 1.00 94.25 137 ASN A CA 1
ATOM 1004 C C . ASN A 1 137 ? 5.345 -5.764 7.290 1.00 94.25 137 ASN A C 1
ATOM 1006 O O . ASN A 1 137 ? 5.991 -6.758 7.617 1.00 94.25 137 ASN A O 1
ATOM 1010 N N . CYS A 1 138 ? 4.979 -4.828 8.165 1.00 94.12 138 CYS A N 1
ATOM 1011 C CA . CYS A 1 138 ? 5.281 -4.858 9.596 1.00 94.12 138 CYS A CA 1
ATOM 1012 C C . CYS A 1 138 ? 4.148 -4.228 10.426 1.00 94.12 138 CYS A C 1
ATOM 1014 O O . CYS A 1 138 ? 3.454 -3.323 9.963 1.00 94.12 138 CYS A O 1
ATOM 1016 N N . ALA A 1 139 ? 3.953 -4.710 11.652 1.00 92.94 139 ALA A N 1
ATOM 1017 C CA . ALA A 1 139 ? 3.078 -4.038 12.608 1.00 92.94 139 ALA A CA 1
ATOM 1018 C C . ALA A 1 139 ? 3.772 -2.771 13.128 1.00 92.94 139 ALA A C 1
ATOM 1020 O O . ALA A 1 139 ? 4.963 -2.806 13.446 1.00 92.94 139 ALA A O 1
ATOM 1021 N N . VAL A 1 140 ? 3.039 -1.664 13.226 1.00 92.25 140 VAL A N 1
ATOM 1022 C CA . VAL A 1 140 ? 3.567 -0.378 13.700 1.00 92.25 140 VAL A CA 1
ATOM 1023 C C . VAL A 1 140 ? 2.708 0.177 14.828 1.00 92.25 140 VAL A C 1
ATOM 1025 O O . VAL A 1 140 ? 1.524 -0.131 14.948 1.00 92.25 140 VAL A O 1
ATOM 1028 N N . GLN A 1 141 ? 3.314 1.002 15.681 1.00 87.12 141 GLN A N 1
ATOM 1029 C CA . GLN A 1 141 ? 2.560 1.734 16.695 1.00 87.12 141 GLN A CA 1
ATOM 1030 C C . GLN A 1 141 ? 1.792 2.894 16.039 1.00 87.12 141 GLN A C 1
ATOM 1032 O O . GLN A 1 141 ? 2.314 3.487 15.091 1.00 87.12 141 GLN A O 1
ATOM 1037 N N . PRO A 1 142 ? 0.596 3.261 16.540 1.00 82.81 142 PRO A N 1
ATOM 1038 C CA . PRO A 1 142 ? -0.213 4.342 15.967 1.00 82.81 142 PRO A CA 1
ATOM 1039 C C . PRO A 1 142 ? 0.529 5.676 15.819 1.00 82.81 142 PRO A C 1
ATOM 1041 O O . PRO A 1 142 ? 0.388 6.339 14.796 1.00 82.81 142 PRO A O 1
ATOM 1044 N N . GLU A 1 143 ? 1.376 6.004 16.797 1.00 84.06 143 GLU A N 1
ATOM 1045 C CA . GLU A 1 143 ? 2.157 7.248 16.888 1.00 84.06 143 GLU A CA 1
ATOM 1046 C C . GLU A 1 143 ? 3.314 7.338 15.871 1.00 84.06 143 GLU A C 1
ATOM 1048 O O . GLU A 1 143 ? 3.950 8.383 15.724 1.00 84.06 143 GLU A O 1
ATOM 1053 N N . LEU A 1 144 ? 3.655 6.235 15.193 1.00 85.12 144 LEU A N 1
ATOM 1054 C CA . LEU A 1 144 ? 4.824 6.187 14.323 1.00 85.12 144 LEU A CA 1
ATOM 1055 C C . LEU A 1 144 ? 4.512 6.804 12.951 1.00 85.12 144 LEU A C 1
ATOM 1057 O O . LEU A 1 144 ? 3.698 6.279 12.192 1.00 85.12 144 LEU A O 1
ATOM 1061 N N . SER A 1 145 ? 5.224 7.877 12.596 1.00 84.19 145 SER A N 1
ATOM 1062 C CA . SER A 1 145 ? 5.066 8.571 11.307 1.00 84.19 145 SER A CA 1
ATOM 1063 C C . SER A 1 145 ? 5.257 7.640 10.105 1.00 84.19 145 SER A C 1
ATOM 1065 O O . SER A 1 145 ? 6.163 6.801 10.106 1.00 84.19 145 SER A O 1
ATOM 1067 N N . LEU A 1 146 ? 4.444 7.831 9.062 1.00 83.25 146 LEU A N 1
ATOM 1068 C CA . LEU A 1 146 ? 4.468 7.065 7.812 1.00 83.25 146 LEU A CA 1
ATOM 1069 C C . LEU A 1 146 ? 5.836 7.111 7.105 1.00 83.25 146 LEU A C 1
ATOM 1071 O O . LEU A 1 146 ? 6.294 6.106 6.566 1.00 83.25 146 LEU A O 1
ATOM 1075 N N . ALA A 1 147 ? 6.552 8.235 7.217 1.00 81.19 147 ALA A N 1
ATOM 1076 C CA . ALA A 1 147 ? 7.860 8.447 6.589 1.00 81.19 147 ALA A CA 1
ATOM 1077 C C . ALA A 1 147 ? 8.987 7.565 7.161 1.00 81.19 147 ALA A C 1
ATOM 1079 O O . ALA A 1 147 ? 10.046 7.441 6.552 1.00 81.19 147 ALA A O 1
ATOM 1080 N N . SER A 1 148 ? 8.781 6.943 8.327 1.00 80.75 148 SER A N 1
ATOM 1081 C CA . SER A 1 148 ? 9.804 6.097 8.961 1.00 80.75 148 SER A CA 1
ATOM 1082 C C . SER A 1 148 ? 9.926 4.695 8.351 1.00 80.75 148 SER A C 1
ATOM 1084 O O . SER A 1 148 ? 10.856 3.971 8.698 1.00 80.75 148 SER A O 1
ATOM 1086 N N . GLY A 1 149 ? 9.028 4.300 7.437 1.00 82.50 149 GLY A N 1
ATOM 1087 C CA . GLY A 1 149 ? 9.036 2.952 6.860 1.00 82.50 149 GLY A CA 1
ATOM 1088 C C . GLY A 1 149 ? 8.821 1.868 7.923 1.00 82.50 149 GLY A C 1
ATOM 1089 O O . GLY A 1 149 ? 8.247 2.133 8.980 1.00 82.50 149 GLY A O 1
ATOM 1090 N N . CYS A 1 150 ? 9.235 0.629 7.657 1.00 85.88 150 CYS A N 1
ATOM 1091 C CA . CYS A 1 150 ? 9.180 -0.413 8.684 1.00 85.88 150 CYS A CA 1
ATOM 1092 C C . CYS A 1 150 ? 10.321 -0.236 9.700 1.00 85.88 150 CYS A C 1
ATOM 1094 O O . CYS A 1 150 ? 11.474 -0.178 9.276 1.00 85.88 150 CYS A O 1
ATOM 1096 N N . PRO A 1 151 ? 10.038 -0.181 11.018 1.00 81.69 151 PRO A N 1
ATOM 1097 C CA . PRO A 1 151 ? 11.081 -0.007 12.020 1.00 81.69 151 PRO A CA 1
ATOM 1098 C C . PRO A 1 151 ? 12.038 -1.206 12.062 1.00 81.69 151 PRO A C 1
ATOM 1100 O O . PRO A 1 151 ? 11.612 -2.361 11.957 1.00 81.69 151 PRO A O 1
ATOM 1103 N N . ASP A 1 152 ? 13.328 -0.935 12.256 1.00 71.19 152 ASP A N 1
ATOM 1104 C CA . ASP A 1 152 ? 14.362 -1.965 12.372 1.00 71.19 152 ASP A CA 1
ATOM 1105 C C . ASP A 1 152 ? 14.082 -2.923 13.541 1.00 71.19 152 ASP A C 1
ATOM 1107 O O . ASP A 1 152 ? 13.652 -2.519 14.622 1.00 71.19 152 ASP A O 1
ATOM 1111 N N . GLY A 1 153 ? 14.337 -4.218 13.329 1.00 66.44 153 GLY A N 1
ATOM 1112 C CA . GLY A 1 153 ? 14.116 -5.265 14.335 1.00 66.44 153 GLY A CA 1
ATOM 1113 C C . GLY A 1 153 ? 12.673 -5.773 14.433 1.00 66.44 153 GLY A C 1
ATOM 1114 O O . GLY A 1 153 ? 12.429 -6.758 15.131 1.00 66.44 153 GLY A O 1
ATOM 1115 N N . SER A 1 154 ? 11.730 -5.167 13.706 1.00 65.38 154 SER A N 1
ATOM 1116 C CA . SER A 1 154 ? 10.391 -5.734 13.513 1.00 65.38 154 SER A CA 1
ATOM 1117 C C . SER A 1 154 ? 10.486 -7.038 12.717 1.00 65.38 154 SER A C 1
ATOM 1119 O O . SER A 1 154 ? 11.206 -7.071 11.716 1.00 65.38 154 SER A O 1
ATOM 1121 N N . PRO A 1 155 ? 9.740 -8.100 13.071 1.00 67.94 155 PRO A N 1
ATOM 1122 C CA . PRO A 1 155 ? 9.567 -9.223 12.165 1.00 67.94 155 PRO A CA 1
ATOM 1123 C C . PRO A 1 155 ? 8.759 -8.730 10.960 1.00 67.94 155 PRO A C 1
ATOM 1125 O O . PRO A 1 155 ? 7.541 -8.584 11.042 1.00 67.94 155 PRO A O 1
ATOM 1128 N N . TRP A 1 156 ? 9.441 -8.421 9.860 1.00 82.44 156 TRP A N 1
ATOM 1129 C CA . TRP A 1 156 ? 8.785 -8.147 8.591 1.00 82.44 156 TRP A CA 1
ATOM 1130 C C . TRP A 1 156 ? 8.741 -9.405 7.729 1.00 82.44 156 TRP A C 1
ATOM 1132 O O . TRP A 1 156 ? 9.679 -10.206 7.701 1.00 82.44 156 TRP A O 1
ATOM 1142 N N . GLU A 1 157 ? 7.637 -9.580 7.015 1.00 85.19 157 GLU A N 1
ATOM 1143 C CA . GLU A 1 157 ? 7.524 -10.573 5.952 1.00 85.19 157 GLU A CA 1
ATOM 1144 C C . GLU A 1 157 ? 7.715 -9.844 4.621 1.00 85.19 157 GLU A C 1
ATOM 1146 O O . GLU A 1 157 ? 7.086 -8.814 4.381 1.00 85.19 157 GLU A O 1
ATOM 1151 N N . THR A 1 158 ? 8.603 -10.353 3.763 1.00 92.12 158 THR A N 1
ATOM 1152 C CA . THR A 1 158 ? 8.806 -9.808 2.416 1.00 92.12 158 THR A CA 1
ATOM 1153 C C . THR A 1 158 ? 8.348 -10.821 1.379 1.00 92.12 158 THR A C 1
ATOM 1155 O O . THR A 1 158 ? 8.896 -11.922 1.279 1.00 92.12 158 THR A O 1
ATOM 1158 N N . LYS A 1 159 ? 7.374 -10.431 0.559 1.00 93.88 159 LYS A N 1
ATOM 1159 C CA . LYS A 1 159 ? 6.896 -11.202 -0.594 1.00 93.88 159 LYS A CA 1
ATOM 1160 C C . LYS A 1 159 ? 7.341 -10.539 -1.884 1.00 93.88 159 LYS A C 1
ATOM 1162 O O . LYS A 1 159 ? 7.334 -9.319 -1.996 1.00 93.88 159 LYS A O 1
ATOM 1167 N N . HIS A 1 160 ? 7.720 -11.353 -2.861 1.00 94.25 160 HIS A N 1
ATOM 1168 C CA . HIS A 1 160 ? 8.128 -10.874 -4.175 1.00 94.25 160 HIS A CA 1
ATOM 1169 C C . HIS A 1 160 ? 7.079 -11.262 -5.210 1.00 94.25 160 HIS A C 1
ATOM 1171 O O . HIS A 1 160 ? 6.691 -12.428 -5.289 1.00 94.25 160 HIS A O 1
ATOM 1177 N N . PHE A 1 161 ? 6.663 -10.295 -6.020 1.00 91.81 161 PHE A N 1
ATOM 1178 C CA . PHE A 1 161 ? 5.711 -10.483 -7.107 1.00 91.81 161 PHE A CA 1
ATOM 1179 C C . PHE A 1 161 ? 6.301 -9.940 -8.400 1.00 91.81 161 PHE A C 1
ATOM 1181 O O . PHE A 1 161 ? 6.890 -8.862 -8.419 1.00 91.81 161 PHE A O 1
ATOM 1188 N N . LYS A 1 162 ? 6.139 -10.654 -9.506 1.00 89.44 162 LYS A N 1
ATOM 1189 C CA . LYS A 1 162 ? 6.436 -10.108 -10.832 1.00 89.44 162 LYS A CA 1
ATOM 1190 C C . LYS A 1 162 ? 5.188 -9.412 -11.354 1.00 89.44 162 LYS A C 1
ATOM 1192 O O . LYS A 1 162 ? 4.085 -9.888 -11.112 1.00 89.44 162 LYS A O 1
ATOM 1197 N N . ALA A 1 163 ? 5.340 -8.348 -12.141 1.00 83.50 163 ALA A N 1
ATOM 1198 C CA . ALA A 1 163 ? 4.207 -7.717 -12.829 1.00 83.50 163 ALA A CA 1
ATOM 1199 C C . ALA A 1 163 ? 3.372 -8.743 -13.626 1.00 83.50 163 ALA A C 1
ATOM 1201 O O . ALA A 1 163 ? 2.146 -8.718 -13.604 1.00 83.50 163 ALA A O 1
ATOM 1202 N N . ALA A 1 164 ? 4.058 -9.722 -14.224 1.00 80.25 164 ALA A N 1
ATOM 1203 C CA . ALA A 1 164 ? 3.488 -10.891 -14.893 1.00 80.25 164 ALA A CA 1
ATOM 1204 C C . ALA A 1 164 ? 2.517 -11.731 -14.042 1.00 80.25 164 ALA A C 1
ATOM 1206 O O . ALA A 1 164 ? 1.665 -12.436 -14.581 1.00 80.25 164 ALA A O 1
ATOM 1207 N N . ASP A 1 165 ? 2.666 -11.706 -12.717 1.00 81.19 165 ASP A N 1
ATOM 1208 C CA . ASP A 1 165 ? 1.852 -12.498 -11.797 1.00 81.19 165 ASP A CA 1
ATOM 1209 C C . ASP A 1 165 ? 0.474 -11.859 -11.557 1.00 81.19 165 ASP A C 1
ATOM 1211 O O . ASP A 1 165 ? -0.421 -12.531 -11.033 1.00 81.19 165 ASP A O 1
ATOM 1215 N N . PHE A 1 166 ? 0.286 -10.598 -11.964 1.00 79.25 166 PHE A N 1
ATOM 1216 C CA . PHE A 1 166 ? -0.932 -9.801 -11.788 1.00 79.25 166 PHE A CA 1
ATOM 1217 C C . PHE A 1 166 ? -1.852 -9.795 -13.016 1.00 79.25 166 PHE A C 1
ATOM 1219 O O . PHE A 1 166 ? -2.642 -8.869 -13.181 1.00 79.25 166 PHE A O 1
ATOM 1226 N N . ASN A 1 167 ? -1.772 -10.812 -13.883 1.00 68.62 167 ASN A N 1
ATOM 1227 C CA . ASN A 1 167 ? -2.658 -10.933 -15.048 1.00 68.62 167 ASN A CA 1
ATOM 1228 C C . ASN A 1 167 ? -4.136 -10.687 -14.680 1.00 68.62 167 ASN A C 1
ATOM 1230 O O . ASN A 1 167 ? -4.592 -11.135 -13.623 1.00 68.62 167 ASN A O 1
ATOM 1234 N N . ALA A 1 168 ? -4.840 -9.996 -15.584 1.00 63.84 168 ALA A N 1
ATOM 1235 C CA . ALA A 1 168 ? -6.146 -9.356 -15.409 1.00 63.84 168 ALA A CA 1
ATOM 1236 C C . ALA A 1 168 ? -7.044 -9.963 -14.312 1.00 63.84 168 ALA A C 1
ATOM 1238 O O . ALA A 1 168 ? -7.546 -11.085 -14.432 1.00 63.84 168 ALA A O 1
ATOM 1239 N N . GLY A 1 169 ? -7.265 -9.171 -13.257 1.00 65.75 169 GLY A N 1
ATOM 1240 C CA . GLY A 1 169 ? -8.311 -9.392 -12.256 1.00 65.75 169 GLY A CA 1
ATOM 1241 C C . GLY A 1 169 ? -7.987 -10.384 -11.139 1.00 65.75 169 GLY A C 1
ATOM 1242 O O . GLY A 1 169 ? -8.893 -10.774 -10.407 1.00 65.75 169 GLY A O 1
ATOM 1243 N N . LYS A 1 170 ? -6.732 -10.832 -10.991 1.00 81.50 170 LYS A N 1
ATOM 1244 C CA . LYS A 1 170 ? -6.343 -11.710 -9.875 1.00 81.50 170 LYS A CA 1
ATOM 1245 C C . LYS A 1 170 ? -5.628 -10.947 -8.772 1.00 81.50 170 LYS A C 1
ATOM 1247 O O . LYS A 1 170 ? -4.469 -10.567 -8.912 1.00 81.50 170 LYS A O 1
ATOM 1252 N N . GLU A 1 171 ? -6.303 -10.836 -7.637 1.00 89.56 171 GLU A N 1
ATOM 1253 C CA . GLU A 1 171 ? -5.714 -10.330 -6.405 1.00 89.56 171 GLU A CA 1
ATOM 1254 C C . GLU A 1 171 ? -4.687 -11.305 -5.822 1.00 89.56 171 GLU A C 1
ATOM 1256 O O . GLU A 1 171 ? -4.863 -12.531 -5.830 1.00 89.56 171 GLU A O 1
ATOM 1261 N N . ARG A 1 172 ? -3.601 -10.758 -5.273 1.00 93.44 172 ARG A N 1
ATOM 1262 C CA . ARG A 1 172 ? -2.584 -11.514 -4.543 1.00 93.44 172 ARG A CA 1
ATOM 1263 C C . ARG A 1 172 ? -2.629 -11.132 -3.077 1.00 93.44 172 ARG A C 1
ATOM 1265 O O . ARG A 1 172 ? -2.334 -9.997 -2.725 1.00 93.44 172 ARG A O 1
ATOM 1272 N N . LYS A 1 173 ? -2.966 -12.090 -2.214 1.00 95.06 173 LYS A N 1
ATOM 1273 C CA . LYS A 1 173 ? -2.956 -11.878 -0.763 1.00 95.06 173 LYS A CA 1
ATOM 1274 C C . LYS A 1 173 ? -1.531 -11.601 -0.275 1.00 95.06 173 LYS A C 1
ATOM 1276 O O . LYS A 1 173 ? -0.620 -12.391 -0.537 1.00 95.06 173 LYS A O 1
ATOM 1281 N N . ILE A 1 174 ? -1.358 -10.502 0.452 1.00 94.94 174 ILE A N 1
ATOM 1282 C CA . ILE A 1 174 ? -0.099 -10.104 1.085 1.00 94.94 174 ILE A CA 1
ATOM 1283 C C . ILE A 1 174 ? -0.065 -10.652 2.504 1.00 94.94 174 ILE A C 1
ATOM 1285 O O . ILE A 1 174 ? 0.780 -11.483 2.814 1.00 94.94 174 ILE A O 1
ATOM 1289 N N . VAL A 1 175 ? -0.998 -10.231 3.353 1.00 95.56 175 VAL A N 1
ATOM 1290 C CA . VAL A 1 175 ? -1.033 -10.583 4.776 1.00 95.56 175 VAL A CA 1
ATOM 1291 C C . VAL A 1 175 ? -2.462 -10.460 5.298 1.00 95.56 175 VAL A C 1
ATOM 1293 O O . VAL A 1 175 ? -3.252 -9.687 4.764 1.00 95.56 175 VAL A O 1
ATOM 1296 N N . ALA A 1 176 ? -2.786 -11.223 6.336 1.00 96.44 176 ALA A N 1
ATOM 1297 C CA . ALA A 1 176 ? -3.975 -11.016 7.149 1.00 96.44 176 ALA A CA 1
ATOM 1298 C C . ALA A 1 176 ? -3.528 -10.616 8.557 1.00 96.44 176 ALA A C 1
ATOM 1300 O O . ALA A 1 176 ? -2.620 -11.237 9.113 1.00 96.44 176 ALA A O 1
ATOM 1301 N N . PHE A 1 177 ? -4.132 -9.574 9.116 1.00 95.56 177 PHE A N 1
ATOM 1302 C CA . PHE A 1 177 ? -3.775 -9.052 10.430 1.00 95.56 177 PHE A CA 1
ATOM 1303 C C . PHE A 1 177 ? -5.023 -8.649 11.211 1.00 95.56 177 PHE A C 1
ATOM 1305 O O . PHE A 1 177 ? -6.130 -8.586 10.682 1.00 95.56 177 PHE A O 1
ATOM 1312 N N . SER A 1 178 ? -4.850 -8.436 12.507 1.00 95.19 178 SER A N 1
ATOM 1313 C CA . SER A 1 178 ? -5.953 -8.098 13.395 1.00 95.19 178 SER A CA 1
ATOM 1314 C C . SER A 1 178 ? -6.427 -6.653 13.206 1.00 95.19 178 SER A C 1
ATOM 1316 O O . SER A 1 178 ? -5.600 -5.757 13.062 1.00 95.19 178 SER A O 1
ATOM 1318 N N . ALA A 1 179 ? -7.740 -6.418 13.289 1.00 94.69 179 ALA A N 1
ATOM 1319 C CA . ALA A 1 179 ? -8.345 -5.094 13.140 1.00 94.69 179 ALA A CA 1
ATOM 1320 C C . ALA A 1 179 ? -7.882 -4.054 14.181 1.00 94.69 179 ALA A C 1
ATOM 1322 O O . ALA A 1 179 ? -7.928 -2.861 13.900 1.00 94.69 179 ALA A O 1
ATOM 1323 N N . TRP A 1 180 ? -7.375 -4.482 15.344 1.00 91.94 180 TRP A N 1
ATOM 1324 C CA . TRP A 1 180 ? -6.825 -3.570 16.362 1.00 91.94 180 TRP A CA 1
ATOM 1325 C C . TRP A 1 180 ? -5.372 -3.166 16.119 1.00 91.94 180 TRP A C 1
ATOM 1327 O O . TRP A 1 180 ? -4.836 -2.322 16.836 1.00 91.94 180 TRP A O 1
ATOM 1337 N N . ALA A 1 181 ? -4.696 -3.814 15.171 1.00 92.88 181 ALA A N 1
ATOM 1338 C CA . ALA A 1 181 ? -3.321 -3.492 14.841 1.00 92.88 181 ALA A CA 1
ATOM 1339 C C . ALA A 1 181 ? -3.278 -2.461 13.709 1.00 92.88 181 ALA A C 1
ATOM 1341 O O . ALA A 1 181 ? -4.086 -2.492 12.782 1.00 92.88 181 ALA A O 1
ATOM 1342 N N . LYS A 1 182 ? -2.282 -1.574 13.761 1.00 94.94 182 LYS A N 1
ATOM 1343 C CA . LYS A 1 182 ? -1.889 -0.755 12.616 1.00 94.94 182 LYS A CA 1
ATOM 1344 C C . LYS A 1 182 ? -0.804 -1.501 11.846 1.00 94.94 182 LYS A C 1
ATOM 1346 O O . LYS A 1 182 ? 0.218 -1.893 12.415 1.00 94.94 182 LYS A O 1
ATOM 1351 N N . GLN A 1 183 ? -1.035 -1.713 10.559 1.00 95.38 183 GLN A N 1
ATOM 1352 C CA . GLN A 1 183 ? -0.134 -2.436 9.674 1.00 95.38 183 GLN A CA 1
ATOM 1353 C C . GLN A 1 183 ? 0.479 -1.465 8.672 1.00 95.38 183 GLN A C 1
ATOM 1355 O O . GLN A 1 183 ? -0.243 -0.780 7.955 1.00 95.38 183 GLN A O 1
ATOM 1360 N N . ARG A 1 184 ? 1.809 -1.449 8.586 1.00 96.25 184 ARG A N 1
ATOM 1361 C CA . ARG A 1 184 ? 2.537 -0.743 7.535 1.00 96.25 184 ARG A CA 1
ATOM 1362 C C . ARG A 1 184 ? 2.927 -1.705 6.429 1.00 96.25 184 ARG A C 1
ATOM 1364 O O . ARG A 1 184 ? 3.368 -2.829 6.699 1.00 96.25 184 ARG A O 1
ATOM 1371 N N . VAL A 1 185 ? 2.797 -1.242 5.195 1.00 96.38 185 VAL A N 1
ATOM 1372 C CA . VAL A 1 185 ? 3.233 -1.924 3.982 1.00 96.38 185 VAL A CA 1
ATOM 1373 C C . VAL A 1 185 ? 4.160 -0.998 3.207 1.00 96.38 185 VAL A C 1
ATOM 1375 O O . VAL A 1 185 ? 3.821 0.146 2.920 1.00 96.38 185 VAL A O 1
ATOM 1378 N N . VAL A 1 186 ? 5.338 -1.507 2.865 1.00 95.56 186 VAL A N 1
ATOM 1379 C CA . VAL A 1 186 ? 6.313 -0.8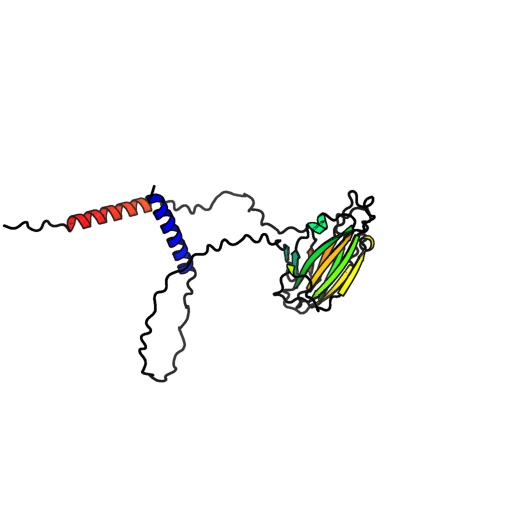61 1.989 1.00 95.56 186 VAL A CA 1
ATOM 1380 C C . VAL A 1 186 ? 6.389 -1.675 0.704 1.00 95.56 186 VAL A C 1
ATOM 1382 O O . VAL A 1 186 ? 6.766 -2.847 0.722 1.00 95.56 186 VAL A O 1
ATOM 1385 N N . ILE A 1 187 ? 6.014 -1.058 -0.410 1.00 95.69 187 ILE A N 1
ATOM 1386 C CA . ILE A 1 187 ? 6.007 -1.668 -1.737 1.00 95.69 187 ILE A CA 1
ATOM 1387 C C . ILE A 1 187 ? 7.153 -1.064 -2.535 1.00 95.69 187 ILE A C 1
ATOM 1389 O O . ILE A 1 187 ? 7.092 0.091 -2.943 1.00 95.69 187 ILE A O 1
ATOM 1393 N N . THR A 1 188 ? 8.205 -1.842 -2.767 1.00 95.94 188 THR A N 1
ATOM 1394 C CA . THR A 1 188 ? 9.354 -1.424 -3.573 1.00 95.94 188 THR A CA 1
ATOM 1395 C C . THR A 1 188 ? 9.256 -2.021 -4.969 1.00 95.94 188 THR A C 1
ATOM 1397 O O . THR A 1 188 ? 9.358 -3.235 -5.150 1.00 95.94 188 THR A O 1
ATOM 1400 N N . GLY A 1 189 ? 9.086 -1.163 -5.970 1.00 95.12 189 GLY A N 1
ATOM 1401 C CA . GLY A 1 189 ? 9.190 -1.537 -7.373 1.00 95.12 189 GLY A CA 1
ATOM 1402 C C . GLY A 1 189 ? 10.644 -1.541 -7.834 1.00 95.12 189 GLY A C 1
ATOM 1403 O O . GLY A 1 189 ? 11.382 -0.596 -7.566 1.00 95.12 189 GLY A O 1
ATOM 1404 N N . HIS A 1 190 ? 11.048 -2.578 -8.565 1.00 95.31 190 HIS A N 1
ATOM 1405 C CA . HIS A 1 190 ? 12.339 -2.673 -9.242 1.00 95.31 190 HIS A CA 1
ATOM 1406 C C . HIS A 1 190 ? 12.140 -2.945 -10.732 1.00 95.31 190 HIS A C 1
ATOM 1408 O O . HIS A 1 190 ? 11.588 -3.984 -11.112 1.00 95.31 190 HIS A O 1
ATOM 1414 N N . LEU A 1 191 ? 12.606 -2.024 -11.575 1.00 93.00 191 LEU A N 1
ATOM 1415 C CA . LEU A 1 191 ? 12.538 -2.158 -13.025 1.00 93.00 191 LEU A CA 1
ATOM 1416 C C . LEU A 1 191 ? 13.878 -2.674 -13.553 1.00 93.00 191 LEU A C 1
ATOM 1418 O O . LEU A 1 191 ? 14.914 -2.054 -13.320 1.00 93.00 191 LEU A O 1
ATOM 1422 N N . ALA A 1 192 ? 13.881 -3.789 -14.286 1.00 92.12 192 ALA A N 1
ATOM 1423 C CA . ALA A 1 192 ? 15.129 -4.404 -14.743 1.00 92.12 192 ALA A CA 1
ATOM 1424 C C . ALA A 1 192 ? 15.964 -3.468 -15.652 1.00 92.12 192 ALA A C 1
ATOM 1426 O O . ALA A 1 192 ? 15.434 -2.611 -16.364 1.00 92.12 192 ALA A O 1
ATOM 1427 N N . THR A 1 193 ? 17.290 -3.627 -15.666 1.00 87.31 193 THR A N 1
ATOM 1428 C CA . THR A 1 193 ? 18.214 -2.752 -16.422 1.00 87.31 193 THR A CA 1
ATOM 1429 C C . THR A 1 193 ? 18.141 -2.959 -17.940 1.00 87.31 193 THR A C 1
ATOM 1431 O O . THR A 1 193 ? 18.363 -2.036 -18.718 1.00 87.31 193 THR A O 1
ATOM 1434 N N . ASN A 1 194 ? 17.794 -4.165 -18.391 1.00 79.06 194 ASN A N 1
ATOM 1435 C CA . ASN A 1 194 ? 17.750 -4.565 -19.803 1.00 79.06 194 ASN A CA 1
ATOM 1436 C C . ASN A 1 194 ? 16.406 -4.259 -20.495 1.00 79.06 194 ASN A C 1
ATOM 1438 O O . ASN A 1 194 ? 16.073 -4.858 -21.517 1.00 79.06 194 ASN A O 1
ATOM 1442 N N . SER A 1 195 ? 15.642 -3.314 -19.952 1.00 72.44 195 SER A N 1
ATOM 1443 C CA . SER A 1 195 ? 14.229 -3.102 -20.294 1.00 72.44 195 SER A CA 1
ATOM 1444 C C . SER A 1 195 ? 13.987 -1.966 -21.282 1.00 72.44 195 SER A C 1
ATOM 1446 O O . SER A 1 195 ? 12.847 -1.723 -21.658 1.00 72.44 195 SER A O 1
ATOM 1448 N N . ALA A 1 196 ? 15.035 -1.268 -21.730 1.00 70.50 196 ALA A N 1
ATOM 1449 C CA . ALA A 1 196 ? 14.917 -0.023 -22.498 1.00 70.50 196 ALA A CA 1
ATOM 1450 C C . ALA A 1 196 ? 14.012 -0.125 -23.742 1.00 70.50 196 ALA A C 1
ATOM 1452 O O . ALA A 1 196 ? 13.326 0.832 -24.078 1.00 70.50 196 ALA A O 1
ATOM 1453 N N . LYS A 1 197 ? 13.970 -1.291 -24.402 1.00 69.31 197 LYS A N 1
ATOM 1454 C CA . LYS A 1 197 ? 13.115 -1.532 -25.575 1.00 69.31 197 LYS A CA 1
ATOM 1455 C C . LYS A 1 197 ? 11.679 -1.957 -25.222 1.00 69.31 197 LYS A C 1
ATOM 1457 O O . LYS A 1 197 ? 10.789 -1.780 -26.039 1.00 69.31 197 LYS A O 1
ATOM 1462 N N . ALA A 1 198 ? 11.464 -2.534 -24.038 1.00 68.62 198 ALA A N 1
ATOM 1463 C CA . ALA A 1 198 ? 10.159 -3.016 -23.568 1.00 68.62 198 ALA A CA 1
ATOM 1464 C C . ALA A 1 198 ? 9.379 -1.963 -22.759 1.00 68.62 198 ALA A C 1
ATOM 1466 O O . ALA A 1 198 ? 8.187 -2.131 -22.538 1.00 68.62 198 ALA A O 1
ATOM 1467 N N . VAL A 1 199 ? 10.058 -0.908 -22.298 1.00 73.44 199 VAL A N 1
ATOM 1468 C CA . VAL A 1 199 ? 9.499 0.131 -21.411 1.00 73.44 199 VAL A CA 1
ATOM 1469 C C . VAL A 1 199 ? 9.078 1.387 -22.180 1.00 73.44 199 VAL A C 1
ATOM 1471 O O . VAL A 1 199 ? 8.436 2.265 -21.618 1.00 73.44 199 VAL A O 1
ATOM 1474 N N . GLN A 1 200 ? 9.420 1.488 -23.468 1.00 72.69 200 GLN A N 1
ATOM 1475 C CA . GLN A 1 200 ? 9.021 2.619 -24.303 1.00 72.69 200 GLN A CA 1
ATOM 1476 C C . GLN A 1 200 ? 7.483 2.641 -24.391 1.00 72.69 200 GLN A C 1
ATOM 1478 O O . GLN A 1 200 ? 6.893 1.743 -24.981 1.00 72.69 200 GLN A O 1
ATOM 1483 N N . ASP A 1 201 ? 6.865 3.618 -23.721 1.00 74.94 201 ASP A N 1
ATOM 1484 C CA . ASP A 1 201 ? 5.412 3.827 -23.585 1.00 74.94 201 ASP A CA 1
ATOM 1485 C C . ASP A 1 201 ? 4.637 2.779 -22.762 1.00 74.94 201 ASP A C 1
ATOM 1487 O O . ASP A 1 201 ? 3.407 2.766 -22.767 1.00 74.94 201 ASP A O 1
ATOM 1491 N N . ALA A 1 202 ? 5.331 1.916 -22.016 1.00 83.25 202 ALA A N 1
ATOM 1492 C CA . ALA A 1 202 ? 4.679 0.933 -21.157 1.00 83.25 202 ALA A CA 1
ATOM 1493 C C . ALA A 1 202 ? 4.395 1.504 -19.758 1.00 83.25 202 ALA A C 1
ATOM 1495 O O . ALA A 1 202 ? 5.266 2.093 -19.116 1.00 83.25 202 ALA A O 1
ATOM 1496 N N . SER A 1 203 ? 3.182 1.267 -19.263 1.00 84.44 203 SER A N 1
ATOM 1497 C CA . SER A 1 203 ? 2.718 1.643 -17.925 1.00 84.44 203 SER A CA 1
ATOM 1498 C C . SER A 1 203 ? 2.224 0.417 -17.156 1.00 84.44 203 SER A C 1
ATOM 1500 O O . SER A 1 203 ? 1.651 -0.520 -17.724 1.00 84.44 203 SER A O 1
ATOM 1502 N N . ALA A 1 204 ? 2.439 0.427 -15.841 1.00 85.62 204 ALA A N 1
ATOM 1503 C CA . ALA A 1 204 ? 1.810 -0.495 -14.906 1.00 85.62 204 ALA A CA 1
ATOM 1504 C C . ALA A 1 204 ? 1.192 0.316 -13.774 1.00 85.62 204 ALA A C 1
ATOM 1506 O O . ALA A 1 204 ? 1.867 1.139 -13.163 1.00 85.62 204 ALA A O 1
ATOM 1507 N N . SER A 1 205 ? -0.071 0.037 -13.485 1.00 88.00 205 SER A N 1
ATOM 1508 C CA . SER A 1 205 ? -0.764 0.532 -12.304 1.00 88.00 205 SER A CA 1
ATOM 1509 C C . SER A 1 205 ? -0.822 -0.582 -11.261 1.00 88.00 205 SER A C 1
ATOM 1511 O O . SER A 1 205 ? -1.029 -1.755 -11.587 1.00 88.00 205 SER A O 1
ATOM 1513 N N . ILE A 1 206 ? -0.594 -0.222 -10.001 1.00 90.25 206 ILE A N 1
ATOM 1514 C CA . ILE A 1 206 ? -0.569 -1.147 -8.866 1.00 90.25 206 ILE A CA 1
ATOM 1515 C C . ILE A 1 206 ? -1.539 -0.613 -7.832 1.00 90.25 206 ILE A C 1
ATOM 1517 O O . ILE A 1 206 ? -1.480 0.562 -7.486 1.00 90.25 206 ILE A O 1
ATOM 1521 N N . TRP A 1 207 ? -2.416 -1.484 -7.353 1.00 93.44 207 TRP A N 1
ATOM 1522 C CA . TRP A 1 207 ? -3.412 -1.150 -6.349 1.00 93.44 207 TRP A CA 1
ATOM 1523 C C . TRP A 1 207 ? -3.176 -2.015 -5.118 1.00 93.44 207 TRP A C 1
ATOM 1525 O O . TRP A 1 207 ? -3.007 -3.235 -5.225 1.00 93.44 207 TRP A O 1
ATOM 1535 N N . LEU A 1 208 ? -3.161 -1.377 -3.952 1.00 95.62 208 LEU A N 1
ATOM 1536 C CA . LEU A 1 208 ? -3.208 -2.042 -2.658 1.00 95.62 208 LEU A CA 1
ATOM 1537 C C . LEU A 1 208 ? -4.648 -1.982 -2.158 1.00 95.62 208 LEU A C 1
ATOM 1539 O O . LEU A 1 208 ? -5.240 -0.907 -2.127 1.00 95.62 208 LEU A O 1
ATOM 1543 N N . SER A 1 209 ? -5.202 -3.118 -1.754 1.00 96.50 209 SER A N 1
ATOM 1544 C CA . SER A 1 209 ? -6.550 -3.217 -1.206 1.00 96.50 209 SER A CA 1
ATOM 1545 C C . SER A 1 209 ? -6.519 -3.801 0.201 1.00 96.50 209 SER A C 1
ATOM 1547 O O . SER A 1 209 ? -5.710 -4.682 0.502 1.00 96.50 209 SER A O 1
ATOM 1549 N N . ALA A 1 210 ? -7.398 -3.294 1.065 1.00 97.69 210 ALA A N 1
ATOM 1550 C CA . ALA A 1 210 ? -7.694 -3.874 2.364 1.00 97.69 210 ALA A CA 1
ATOM 1551 C C . ALA A 1 210 ? -9.177 -4.220 2.435 1.00 97.69 210 ALA A C 1
ATOM 1553 O O . ALA A 1 210 ? -10.026 -3.381 2.131 1.00 97.69 210 ALA A O 1
ATOM 1554 N N . SER A 1 211 ? -9.468 -5.437 2.883 1.00 97.62 211 SER A N 1
ATOM 1555 C CA . SER A 1 211 ? -10.821 -5.940 3.093 1.00 97.62 211 SER A CA 1
ATOM 1556 C C . SER A 1 211 ? -10.985 -6.421 4.531 1.00 97.62 211 SER A C 1
ATOM 1558 O O . SER A 1 211 ? -10.172 -7.196 5.033 1.00 97.62 211 SER A O 1
ATOM 1560 N N . GLY A 1 212 ? -12.050 -5.988 5.194 1.00 96.31 212 GLY A N 1
ATOM 1561 C CA . GLY A 1 212 ? -12.327 -6.273 6.602 1.00 96.31 212 GLY A CA 1
ATOM 1562 C C . GLY A 1 212 ? -13.568 -5.515 7.064 1.00 96.31 212 GLY A C 1
ATOM 1563 O O . GLY A 1 212 ? -13.999 -4.587 6.392 1.00 96.31 212 GLY A O 1
ATOM 1564 N N . ALA A 1 213 ? -14.181 -5.933 8.175 1.00 93.00 213 ALA A N 1
ATOM 1565 C CA . ALA A 1 213 ? -15.364 -5.267 8.748 1.00 93.00 213 ALA A CA 1
ATOM 1566 C C . ALA A 1 213 ? -16.536 -5.029 7.757 1.00 93.00 213 ALA A C 1
ATOM 1568 O O . ALA A 1 213 ? -17.310 -4.092 7.912 1.00 93.00 213 ALA A O 1
ATOM 1569 N N . GLY A 1 214 ? -16.682 -5.884 6.735 1.00 94.12 214 GLY A N 1
ATOM 1570 C CA . GLY A 1 214 ? -17.757 -5.779 5.740 1.00 94.12 214 GLY A CA 1
ATOM 1571 C C . GLY A 1 214 ? -17.524 -4.753 4.627 1.00 94.12 214 GLY A C 1
ATOM 1572 O O . GLY A 1 214 ? -18.430 -4.532 3.827 1.00 94.12 214 GLY A O 1
ATOM 1573 N N . GLU A 1 215 ? -16.333 -4.162 4.534 1.00 95.44 215 GLU A N 1
ATOM 1574 C CA . GLU A 1 215 ? -15.996 -3.204 3.483 1.00 95.44 215 GLU A CA 1
ATOM 1575 C C . GLU A 1 215 ? -14.635 -3.484 2.836 1.00 95.44 215 GLU A C 1
ATOM 1577 O O . GLU A 1 215 ? -13.857 -4.342 3.266 1.00 95.44 215 GLU A O 1
ATOM 1582 N N . THR A 1 216 ? -14.360 -2.750 1.760 1.00 96.56 216 THR A N 1
ATOM 1583 C CA . THR A 1 216 ? -13.098 -2.816 1.030 1.00 96.56 216 THR A CA 1
ATOM 1584 C C . THR A 1 216 ? -12.700 -1.416 0.591 1.00 96.56 216 THR A C 1
ATOM 1586 O O . THR A 1 216 ? -13.495 -0.715 -0.033 1.00 96.56 216 THR A O 1
ATOM 1589 N N . ILE A 1 217 ? -11.467 -1.025 0.902 1.00 96.25 217 ILE A N 1
ATOM 1590 C CA . ILE A 1 217 ? -10.858 0.227 0.442 1.00 96.25 217 ILE A CA 1
ATOM 1591 C C . ILE A 1 217 ? -9.568 -0.080 -0.318 1.00 96.25 217 ILE A C 1
ATOM 1593 O O . ILE A 1 217 ? -8.959 -1.139 -0.135 1.00 96.25 217 ILE A O 1
ATOM 1597 N N . SER A 1 218 ? -9.162 0.825 -1.203 1.00 95.38 218 SER A N 1
ATOM 1598 C CA . SER A 1 218 ? -7.969 0.651 -2.029 1.00 95.38 218 SER A CA 1
ATOM 1599 C C . SER A 1 218 ? -7.248 1.965 -2.277 1.00 95.38 218 SER A C 1
ATOM 1601 O O . SER A 1 218 ? -7.883 3.014 -2.312 1.00 95.38 218 SER A O 1
ATOM 1603 N N . THR A 1 219 ? -5.941 1.879 -2.504 1.00 95.00 219 THR A N 1
ATOM 1604 C CA . THR A 1 219 ? -5.070 3.012 -2.829 1.00 95.00 219 THR A CA 1
ATOM 1605 C C . THR A 1 219 ? -4.051 2.631 -3.903 1.00 95.00 219 THR A C 1
ATOM 1607 O O . THR A 1 219 ? -3.785 1.445 -4.132 1.00 95.00 219 THR A O 1
ATOM 1610 N N . SER A 1 220 ? -3.483 3.636 -4.560 1.00 92.88 220 SER A N 1
ATOM 1611 C CA . SER A 1 220 ? -2.438 3.556 -5.576 1.00 92.88 220 SER A CA 1
ATOM 1612 C C . SER A 1 220 ? -1.301 4.539 -5.245 1.00 92.88 220 SER A C 1
ATOM 1614 O O . SER A 1 220 ? -1.555 5.586 -4.643 1.00 92.88 220 SER A O 1
ATOM 1616 N N . PRO A 1 221 ? -0.049 4.285 -5.686 1.00 90.00 221 PRO A N 1
ATOM 1617 C CA . PRO A 1 221 ? 1.040 5.267 -5.591 1.00 90.00 221 PRO A CA 1
ATOM 1618 C C . PRO A 1 221 ? 0.718 6.610 -6.261 1.00 90.00 221 PRO A C 1
ATOM 1620 O O . PRO A 1 221 ? 1.389 7.614 -6.010 1.00 90.00 221 PRO A O 1
ATOM 1623 N N . ASP A 1 222 ? -0.261 6.602 -7.171 1.00 86.69 222 ASP A N 1
ATOM 1624 C CA . ASP A 1 222 ? -0.664 7.757 -7.953 1.00 86.69 222 ASP A CA 1
ATOM 1625 C C . ASP A 1 222 ? -1.666 8.680 -7.268 1.00 86.69 222 ASP A C 1
ATOM 1627 O O . ASP A 1 222 ? -1.824 9.806 -7.756 1.00 86.69 222 ASP A O 1
ATOM 1631 N N . ASP A 1 223 ? -2.291 8.230 -6.177 1.00 85.38 223 ASP A N 1
ATOM 1632 C CA . ASP A 1 223 ? -3.325 8.980 -5.476 1.00 85.38 223 ASP A CA 1
ATOM 1633 C C . ASP A 1 223 ? -2.770 10.332 -5.022 1.00 85.38 223 ASP A C 1
ATOM 1635 O O . ASP A 1 223 ? -1.679 10.442 -4.455 1.00 85.38 223 ASP A O 1
ATOM 1639 N N . THR A 1 224 ? -3.522 11.389 -5.305 1.00 76.62 224 THR A N 1
ATOM 1640 C CA . THR A 1 224 ? -3.215 12.738 -4.838 1.00 76.62 224 THR A CA 1
ATOM 1641 C C . THR A 1 224 ? -4.084 13.066 -3.635 1.00 76.62 224 THR A C 1
ATOM 1643 O O . THR A 1 224 ? -5.209 12.571 -3.569 1.00 76.62 224 THR A O 1
ATOM 1646 N N . PRO A 1 225 ? -3.618 13.922 -2.708 1.00 71.12 225 PRO A N 1
ATOM 1647 C CA . PRO A 1 225 ? -4.484 14.427 -1.657 1.00 71.12 225 PRO A CA 1
ATOM 1648 C C . PRO A 1 225 ? -5.726 15.039 -2.303 1.00 71.12 225 PRO A C 1
ATOM 1650 O O . PRO A 1 225 ? -5.592 15.821 -3.250 1.00 71.12 225 PRO A O 1
ATOM 1653 N N . ASP A 1 226 ? -6.912 14.697 -1.800 1.00 60.94 226 ASP A N 1
ATOM 1654 C CA . ASP A 1 226 ? -8.125 15.441 -2.119 1.00 60.94 226 ASP A CA 1
ATOM 1655 C C . ASP A 1 226 ? -7.939 16.853 -1.563 1.00 60.94 226 ASP A C 1
ATOM 1657 O O . ASP A 1 226 ? -8.231 17.147 -0.404 1.00 60.94 226 ASP A O 1
ATOM 1661 N N . ILE A 1 227 ? -7.386 17.743 -2.386 1.00 55.84 227 ILE A N 1
ATOM 1662 C CA . ILE A 1 227 ? -7.472 19.172 -2.133 1.00 55.84 227 ILE A CA 1
ATOM 1663 C C . ILE A 1 227 ? -8.965 19.457 -2.245 1.00 55.84 227 ILE A C 1
ATOM 1665 O O . ILE A 1 227 ? -9.515 19.230 -3.330 1.00 55.84 227 ILE A O 1
ATOM 1669 N N . PRO A 1 228 ? -9.639 19.913 -1.169 1.00 49.66 228 PRO A N 1
ATOM 1670 C CA . PRO A 1 228 ? -11.035 20.290 -1.259 1.00 49.66 228 PRO A CA 1
ATOM 1671 C C . PRO A 1 228 ? -11.147 21.218 -2.455 1.00 49.66 228 PRO A C 1
ATOM 1673 O O . PRO A 1 228 ? -10.489 22.264 -2.488 1.00 49.66 228 PRO A O 1
ATOM 1676 N N . SER A 1 229 ? -11.904 20.795 -3.469 1.00 43.22 229 SER A N 1
ATOM 1677 C CA . SER A 1 229 ? -12.192 21.683 -4.583 1.00 43.22 229 SER A CA 1
ATOM 1678 C C . SER A 1 229 ? -12.717 22.968 -3.947 1.00 43.22 229 SER A C 1
ATOM 1680 O O . SER A 1 229 ? -13.570 22.871 -3.053 1.00 43.22 229 SER A O 1
ATOM 1682 N N . PRO A 1 230 ? -12.176 24.153 -4.298 1.00 51.53 230 PRO A N 1
ATOM 1683 C CA . PRO A 1 230 ? -12.775 25.389 -3.826 1.00 51.53 230 PRO A CA 1
ATOM 1684 C C . PRO A 1 230 ? -14.270 25.264 -4.126 1.00 51.53 230 PRO A C 1
ATOM 1686 O O . PRO A 1 230 ? -14.593 24.807 -5.228 1.00 51.53 230 PRO A O 1
ATOM 1689 N N . PRO A 1 231 ? -15.152 25.532 -3.144 1.00 45.12 231 PRO A N 1
ATOM 1690 C CA . PRO A 1 231 ? -16.578 25.291 -3.303 1.00 45.12 231 PRO A CA 1
ATOM 1691 C C . PRO A 1 231 ? -16.992 25.848 -4.658 1.00 45.12 231 PRO A C 1
ATOM 1693 O O . PRO A 1 231 ? -16.648 26.996 -4.962 1.00 45.12 231 PRO A O 1
ATOM 1696 N N . GLU A 1 232 ? -17.617 25.000 -5.486 1.00 43.91 232 GLU A N 1
ATOM 1697 C CA . GLU A 1 232 ? -18.157 25.405 -6.782 1.00 43.91 232 GLU A CA 1
ATOM 1698 C C . GLU A 1 232 ? -18.817 26.770 -6.587 1.00 43.91 232 GLU A C 1
ATOM 1700 O O . GLU A 1 232 ? -19.572 26.956 -5.629 1.00 43.91 232 GLU A O 1
ATOM 1705 N N . GLU A 1 233 ? -18.494 27.751 -7.438 1.00 47.97 233 GLU A N 1
ATOM 1706 C CA . GLU A 1 233 ? -19.102 29.086 -7.391 1.00 47.97 233 GLU A CA 1
ATOM 1707 C C . GLU A 1 233 ? -20.607 29.031 -7.760 1.00 47.97 233 GLU A C 1
ATOM 1709 O O . GLU A 1 233 ? -21.119 29.885 -8.482 1.00 47.97 233 GLU A O 1
ATOM 1714 N N . GLU A 1 234 ? -21.370 28.054 -7.271 1.00 48.12 234 GLU A N 1
ATOM 1715 C CA . GLU A 1 234 ? -22.814 28.147 -7.184 1.00 48.12 234 GLU A CA 1
ATOM 1716 C C . GLU A 1 234 ? -23.165 29.152 -6.086 1.00 48.12 234 GLU A C 1
ATOM 1718 O O . GLU A 1 234 ? -23.235 28.863 -4.895 1.00 48.12 234 GLU A O 1
ATOM 1723 N N . ASN A 1 235 ? -23.433 30.373 -6.545 1.00 50.31 235 ASN A N 1
ATOM 1724 C CA . ASN A 1 235 ? -23.934 31.511 -5.785 1.00 50.31 235 ASN A CA 1
ATOM 1725 C C . ASN A 1 235 ? -22.885 32.233 -4.928 1.00 50.31 235 ASN A C 1
ATOM 1727 O O . ASN A 1 235 ? -22.892 32.186 -3.699 1.00 50.31 235 ASN A O 1
ATOM 1731 N N . LYS A 1 236 ? -22.133 33.130 -5.586 1.00 45.34 236 LYS A N 1
ATOM 1732 C CA . LYS A 1 236 ? -21.689 34.418 -5.011 1.00 45.34 236 LYS A CA 1
ATOM 1733 C C . LYS A 1 236 ? -22.888 35.291 -4.584 1.00 45.34 236 LYS A C 1
ATOM 1735 O O . LYS A 1 236 ? -23.065 36.421 -5.029 1.00 45.34 236 LYS A O 1
ATOM 1740 N N . LYS A 1 237 ? -23.717 34.789 -3.674 1.00 49.22 237 LYS A N 1
ATOM 1741 C CA . LYS A 1 237 ? -24.466 35.613 -2.734 1.00 49.22 237 LYS A CA 1
ATOM 1742 C C . LYS A 1 237 ? -23.804 35.397 -1.388 1.00 49.22 237 LYS A C 1
ATOM 1744 O O . LYS A 1 237 ? -24.199 34.541 -0.607 1.00 49.22 237 LYS A O 1
ATOM 1749 N N . LEU A 1 238 ? -22.754 36.185 -1.159 1.00 53.56 238 LEU A N 1
ATOM 1750 C CA . LEU A 1 238 ? -22.212 36.385 0.177 1.00 53.56 238 LEU A CA 1
ATOM 1751 C C . LEU A 1 238 ? -23.396 36.646 1.123 1.00 53.56 238 LEU A C 1
ATOM 1753 O O . LEU A 1 238 ? -24.253 37.470 0.773 1.00 53.56 238 LEU A O 1
ATOM 1757 N N . PRO A 1 239 ? -23.479 35.986 2.290 1.00 47.00 239 PRO A N 1
ATOM 1758 C CA . PRO A 1 239 ? -24.419 36.421 3.306 1.00 47.00 239 PRO A CA 1
ATOM 1759 C C . PRO A 1 239 ? -24.146 37.907 3.565 1.00 47.00 239 PRO A C 1
ATOM 1761 O O . PRO A 1 239 ? -23.005 38.311 3.793 1.00 47.00 239 PRO A O 1
ATOM 1764 N N . HIS A 1 240 ? -25.183 38.740 3.452 1.00 49.41 240 HIS A N 1
ATOM 1765 C CA . HIS A 1 240 ? -25.142 40.142 3.858 1.00 49.41 240 HIS A CA 1
ATOM 1766 C C . HIS A 1 240 ? -24.934 40.185 5.381 1.00 49.41 240 HIS A C 1
ATOM 1768 O O . HIS A 1 240 ? -25.873 40.304 6.157 1.00 49.41 240 HIS A O 1
ATOM 1774 N N . THR A 1 241 ? -23.687 40.031 5.821 1.00 53.72 241 THR A N 1
ATOM 1775 C CA . THR A 1 241 ? -23.230 40.358 7.180 1.00 53.72 241 THR A CA 1
ATOM 1776 C C . THR A 1 241 ? -22.493 41.697 7.199 1.00 53.72 241 THR A C 1
ATOM 1778 O O . THR A 1 241 ? -21.884 42.074 8.199 1.00 53.72 241 THR A O 1
ATOM 1781 N N . GLY A 1 242 ? -22.583 42.460 6.104 1.00 48.72 242 GLY A N 1
ATOM 1782 C CA . GLY A 1 242 ? -22.309 43.886 6.129 1.00 48.72 242 GLY A CA 1
ATOM 1783 C C . GLY A 1 242 ? -23.338 44.538 7.038 1.00 48.72 242 GLY A C 1
ATOM 1784 O O . GLY A 1 242 ? -24.521 44.553 6.723 1.00 48.72 242 GLY A O 1
ATOM 1785 N N . VAL A 1 243 ? -22.887 45.029 8.188 1.00 54.66 243 VAL A N 1
ATOM 1786 C CA . VAL A 1 243 ? -23.691 45.825 9.114 1.00 54.66 243 VAL A CA 1
ATOM 1787 C C . VAL A 1 243 ? -24.279 46.993 8.312 1.00 54.66 243 VAL A C 1
ATOM 1789 O O . VAL A 1 243 ? -23.586 47.972 8.055 1.00 54.66 243 VAL A O 1
ATOM 1792 N N . GLU A 1 244 ? -25.544 46.911 7.889 1.00 53.00 244 GLU A N 1
ATOM 1793 C CA . GLU A 1 244 ? -26.200 47.943 7.055 1.00 53.00 244 GLU A CA 1
ATOM 1794 C C . GLU A 1 244 ? -26.234 49.327 7.739 1.00 53.00 244 GLU A C 1
ATOM 1796 O O . GLU A 1 244 ? -26.504 50.347 7.113 1.00 53.00 244 GLU A O 1
ATOM 1801 N N . ASN A 1 245 ? -25.859 49.382 9.019 1.00 53.75 245 ASN A N 1
ATOM 1802 C CA . ASN A 1 245 ? -25.845 50.564 9.865 1.00 53.75 245 ASN A CA 1
ATOM 1803 C C . ASN A 1 245 ? -24.434 51.047 10.267 1.00 53.75 245 ASN A C 1
ATOM 1805 O O . ASN A 1 245 ? -24.289 51.690 11.308 1.00 53.75 245 ASN A O 1
ATOM 1809 N N . VAL A 1 246 ? -23.385 50.811 9.460 1.00 62.88 246 VAL A N 1
ATOM 1810 C CA . VAL A 1 246 ? -22.056 51.442 9.686 1.00 62.88 246 VAL A CA 1
ATOM 1811 C C . VAL A 1 246 ? -22.168 52.972 9.767 1.00 62.88 246 VAL A C 1
ATOM 1813 O O . VAL A 1 246 ? -21.483 53.606 10.569 1.00 62.88 246 VAL A O 1
ATOM 1816 N N . LEU A 1 247 ? -23.081 53.570 8.996 1.00 66.62 247 LEU A N 1
ATOM 1817 C CA . LEU A 1 247 ? -23.331 55.013 9.025 1.00 66.62 247 LEU A CA 1
ATOM 1818 C C . LEU A 1 247 ? -24.000 55.465 10.337 1.00 66.62 247 LEU A C 1
ATOM 1820 O O . LEU A 1 247 ? -23.747 56.564 10.818 1.00 66.62 247 LEU A O 1
ATOM 1824 N N . LEU A 1 248 ? -24.800 54.601 10.967 1.00 66.75 248 LEU A N 1
ATOM 1825 C CA . LEU A 1 248 ? -25.426 54.896 12.256 1.00 66.75 248 LEU A CA 1
ATOM 1826 C C . LEU A 1 248 ? -24.403 54.827 13.403 1.00 66.75 248 LEU A C 1
ATOM 1828 O O . LEU A 1 248 ? -24.417 55.673 14.298 1.00 66.75 248 LEU A O 1
ATOM 1832 N N . LEU A 1 249 ? -23.472 53.867 13.345 1.00 67.62 249 LEU A N 1
ATOM 1833 C CA . LEU A 1 249 ? -22.383 53.736 14.320 1.00 67.62 249 LEU A CA 1
ATOM 1834 C C . LEU A 1 249 ? -21.375 54.892 14.231 1.00 67.62 249 LEU A C 1
ATOM 1836 O O . LEU A 1 249 ? -20.919 55.384 15.265 1.00 67.62 249 LEU A O 1
ATOM 1840 N N . SER A 1 250 ? -21.063 55.380 13.026 1.00 69.44 250 SER A N 1
ATOM 1841 C CA . SER A 1 250 ? -20.165 56.532 12.860 1.00 69.44 250 SER A CA 1
ATOM 1842 C C . SER A 1 250 ? -20.793 57.844 13.348 1.00 69.44 250 SER A C 1
ATOM 1844 O O . SER A 1 250 ? -20.108 58.649 13.984 1.00 69.44 250 SER A O 1
ATOM 1846 N N . VAL A 1 251 ? -22.103 58.035 13.149 1.00 75.44 251 VAL A N 1
ATOM 1847 C CA . VAL A 1 251 ? -22.840 59.190 13.692 1.00 75.44 251 VAL A CA 1
ATOM 1848 C C . VAL A 1 251 ? -22.879 59.154 15.224 1.00 75.44 251 VAL A C 1
ATOM 1850 O O . VAL A 1 251 ? -22.599 60.171 15.858 1.00 75.44 251 VAL A O 1
ATOM 1853 N N . LEU A 1 252 ? -23.139 57.993 15.836 1.00 73.62 252 LEU A N 1
ATOM 1854 C CA . LEU A 1 252 ? -23.099 57.831 17.297 1.00 73.62 252 LEU A CA 1
ATOM 1855 C C . LEU A 1 252 ? -21.717 58.158 17.881 1.00 73.62 252 LEU A C 1
ATOM 1857 O O . LEU A 1 252 ? -21.628 58.881 18.875 1.00 73.62 252 LEU A O 1
ATOM 1861 N N . GLY A 1 253 ? -20.640 57.704 17.232 1.00 73.56 253 GLY A N 1
ATOM 1862 C CA . GLY A 1 253 ? -19.271 58.038 17.634 1.00 73.56 253 GLY A CA 1
ATOM 1863 C C . GLY A 1 253 ? -18.991 59.546 17.609 1.00 73.56 253 GLY A C 1
ATOM 1864 O O . GLY A 1 253 ? -18.446 60.092 18.569 1.00 73.56 253 GLY A O 1
ATOM 1865 N N . LEU A 1 254 ? -19.420 60.248 16.553 1.00 77.44 254 LEU A N 1
ATOM 1866 C CA . LEU A 1 254 ? -19.252 61.703 16.441 1.00 77.44 254 LEU A CA 1
ATOM 1867 C C . LEU A 1 254 ? -20.059 62.479 17.490 1.00 77.44 254 LEU A C 1
ATOM 1869 O O . LEU A 1 254 ? -19.551 63.452 18.049 1.00 77.44 254 LEU A O 1
ATOM 1873 N N . VAL A 1 255 ? -21.282 62.040 17.797 1.00 77.44 255 VAL A N 1
ATOM 1874 C CA . VAL A 1 255 ? -22.125 62.666 18.829 1.00 77.44 255 VAL A CA 1
ATOM 1875 C C . VAL A 1 255 ? -21.476 62.547 20.210 1.00 77.44 255 VAL A C 1
ATOM 1877 O O . VAL A 1 255 ? -21.422 63.537 20.940 1.00 77.44 255 VAL A O 1
ATOM 1880 N N . VAL A 1 256 ? -20.911 61.385 20.554 1.00 76.12 256 VAL A N 1
ATOM 1881 C CA . VAL A 1 256 ? -20.222 61.185 21.842 1.00 76.12 256 VAL A CA 1
ATOM 1882 C C . VAL A 1 256 ? -18.985 62.081 21.963 1.00 76.12 256 VAL A C 1
ATOM 1884 O O . VAL A 1 256 ? -18.780 62.705 23.007 1.00 76.12 256 VAL A O 1
ATOM 1887 N N . ILE A 1 257 ? -18.198 62.227 20.892 1.00 76.06 257 ILE A N 1
ATOM 1888 C CA . ILE A 1 257 ? -17.031 63.125 20.877 1.00 76.06 257 ILE A CA 1
ATOM 1889 C C . ILE A 1 257 ? -17.470 64.592 21.031 1.00 76.06 257 ILE A C 1
ATOM 1891 O O . ILE A 1 257 ? -16.891 65.339 21.826 1.00 76.06 257 ILE A O 1
ATOM 1895 N N . ALA A 1 258 ? -18.524 65.011 20.327 1.00 74.50 258 ALA A N 1
ATOM 1896 C CA . ALA A 1 258 ? -19.047 66.372 20.419 1.00 74.50 258 ALA A CA 1
ATOM 1897 C C . ALA A 1 258 ? -19.574 66.699 21.830 1.00 74.50 258 ALA A C 1
ATOM 1899 O O . ALA A 1 258 ? -19.227 67.742 22.390 1.00 74.50 258 ALA A O 1
ATOM 1900 N N . LEU A 1 259 ? -20.335 65.792 22.452 1.00 73.94 259 LEU A N 1
ATOM 1901 C CA . LEU A 1 259 ? -20.807 65.956 23.832 1.00 73.94 259 LEU A CA 1
ATOM 1902 C C . LEU A 1 259 ? -19.650 65.994 24.839 1.00 73.94 259 LEU A C 1
ATOM 1904 O O . LEU A 1 259 ? -19.645 66.858 25.718 1.00 73.94 259 LEU A O 1
ATOM 1908 N N . GLY A 1 260 ? -18.638 65.134 24.683 1.00 69.44 260 GLY A N 1
ATOM 1909 C CA . GLY A 1 260 ? -17.452 65.137 25.544 1.00 69.44 260 GLY A CA 1
ATOM 1910 C C . GLY A 1 260 ? -16.702 66.475 25.523 1.00 69.44 260 GLY A C 1
ATOM 1911 O O . GLY A 1 260 ? -16.332 67.002 26.575 1.00 69.44 260 GLY A O 1
ATOM 1912 N N . THR A 1 261 ? -16.539 67.085 24.344 1.00 74.19 261 THR A N 1
ATOM 1913 C CA . THR A 1 261 ? -15.858 68.391 24.228 1.00 74.19 261 THR A CA 1
ATOM 1914 C C . THR A 1 261 ? -16.662 69.556 24.816 1.00 74.19 261 THR A C 1
ATOM 1916 O O . THR A 1 261 ? -16.070 70.482 25.379 1.00 74.19 261 THR A O 1
ATOM 1919 N N . LEU A 1 262 ? -17.998 69.509 24.759 1.00 68.81 262 LEU A N 1
ATOM 1920 C CA . LEU A 1 262 ? -18.860 70.519 25.384 1.00 68.81 262 LEU A CA 1
ATOM 1921 C C . LEU A 1 262 ? -18.803 70.462 26.916 1.00 68.81 262 LEU A C 1
ATOM 1923 O O . LEU A 1 262 ? -18.706 71.511 27.559 1.00 68.81 262 LEU A O 1
ATOM 1927 N N . PHE A 1 263 ? -18.792 69.263 27.507 1.00 68.38 263 PHE A N 1
ATOM 1928 C CA . PHE A 1 263 ? -18.628 69.107 28.956 1.00 68.38 263 PHE A CA 1
ATOM 1929 C C . PHE A 1 263 ? -17.246 69.573 29.437 1.00 68.38 263 PHE A C 1
ATOM 1931 O O . PHE A 1 263 ? -17.165 70.297 30.430 1.00 68.38 263 PHE A O 1
ATOM 1938 N N . ALA A 1 264 ? -16.178 69.265 28.695 1.00 64.56 264 ALA A N 1
ATOM 1939 C CA . ALA A 1 264 ? -14.821 69.702 29.036 1.00 64.56 264 ALA A CA 1
ATOM 1940 C C . ALA A 1 264 ? -14.620 71.229 28.940 1.00 64.56 264 ALA A C 1
ATOM 1942 O O . ALA A 1 264 ? -13.813 71.799 29.673 1.00 64.56 264 ALA A O 1
ATOM 1943 N N . ARG A 1 265 ? -15.353 71.926 28.057 1.00 62.00 265 ARG A N 1
ATOM 1944 C CA . ARG A 1 265 ? -15.310 73.399 27.991 1.00 62.00 265 ARG A CA 1
ATOM 1945 C C . ARG A 1 265 ? -16.093 74.070 29.115 1.00 62.00 265 ARG A C 1
ATOM 1947 O O . ARG A 1 265 ? -15.694 75.144 29.554 1.00 62.00 265 ARG A O 1
ATOM 1954 N N . ARG A 1 266 ? -17.177 73.457 29.598 1.00 59.09 266 ARG A N 1
ATOM 1955 C CA . ARG A 1 266 ? -18.014 74.041 30.658 1.00 59.09 266 ARG A CA 1
ATOM 1956 C C . ARG A 1 266 ? -17.384 73.937 32.051 1.00 59.09 266 ARG A C 1
ATOM 1958 O O . ARG A 1 266 ? -17.723 74.737 32.915 1.00 59.09 266 ARG A O 1
ATOM 1965 N N . SER A 1 267 ? -16.444 73.014 32.264 1.00 57.19 267 SER A N 1
ATOM 1966 C CA . SER A 1 267 ? -15.710 72.883 33.531 1.00 57.19 267 SER A CA 1
ATOM 1967 C C . SER A 1 267 ? -14.552 73.874 33.691 1.00 57.19 267 SER A C 1
ATOM 1969 O O . SER A 1 267 ? -13.949 73.929 34.759 1.00 57.19 267 SER A O 1
ATOM 1971 N N . LYS A 1 268 ? -14.233 74.679 32.667 1.00 55.25 268 LYS A N 1
ATOM 1972 C CA . LYS A 1 268 ? -13.235 75.750 32.773 1.00 55.25 268 LYS A CA 1
ATOM 1973 C C . LYS A 1 268 ? -13.926 77.068 33.126 1.00 55.25 268 LYS A C 1
ATOM 1975 O O . LYS A 1 268 ? -14.090 77.943 32.282 1.00 55.25 268 LYS A O 1
ATOM 1980 N N . ALA A 1 269 ? -14.367 77.180 34.377 1.00 57.78 269 ALA A N 1
ATOM 1981 C CA . ALA A 1 269 ? -14.739 78.468 34.947 1.00 57.78 269 ALA A CA 1
ATOM 1982 C C . ALA A 1 269 ? -13.468 79.337 35.085 1.00 57.78 269 ALA A C 1
ATOM 1984 O O . ALA A 1 269 ? -12.449 78.832 35.564 1.00 57.78 269 ALA A O 1
ATOM 1985 N N . PRO A 1 270 ? -13.484 80.605 34.640 1.00 57.06 270 PRO A N 1
ATOM 1986 C CA . PRO A 1 270 ? -12.384 81.536 34.854 1.00 57.06 270 PRO A CA 1
ATOM 1987 C C . PRO A 1 270 ? -12.345 81.924 36.336 1.00 57.06 270 PRO A C 1
ATOM 1989 O O . PRO A 1 270 ? -13.195 82.674 36.806 1.00 57.06 270 PRO A O 1
ATOM 1992 N N . GLY A 1 271 ? -11.389 81.357 37.068 1.00 61.84 271 GLY A N 1
ATOM 1993 C CA . GLY A 1 271 ? -10.985 81.857 38.376 1.00 61.84 271 GLY A CA 1
ATOM 1994 C C . GLY A 1 271 ? -9.994 83.003 38.200 1.00 61.84 271 GLY A C 1
ATOM 1995 O O . GLY A 1 271 ? -9.041 82.861 37.434 1.00 61.84 271 GLY A O 1
ATOM 1996 N N . ASP A 1 272 ? -10.310 84.112 38.864 1.00 50.53 272 ASP A N 1
ATOM 1997 C CA . ASP A 1 272 ? -9.443 85.173 39.380 1.00 50.53 272 ASP A CA 1
ATOM 1998 C C . ASP A 1 272 ? -8.023 85.297 38.815 1.00 50.53 272 ASP A C 1
ATOM 2000 O O . ASP A 1 272 ? -7.155 84.447 39.017 1.00 50.53 272 ASP A O 1
ATOM 2004 N N . ILE A 1 273 ? -7.754 86.463 38.223 1.00 53.50 273 ILE A N 1
ATOM 2005 C CA . ILE A 1 273 ? -6.469 87.125 38.435 1.00 53.50 273 ILE A CA 1
ATOM 2006 C C . ILE A 1 273 ? -6.746 88.232 39.451 1.00 53.50 273 ILE A C 1
ATOM 2008 O O . ILE A 1 273 ? -7.447 89.198 39.144 1.00 53.50 273 ILE A O 1
ATOM 2012 N N . ASP A 1 274 ? -6.234 88.003 40.658 1.00 58.28 274 ASP A N 1
ATOM 2013 C CA . ASP A 1 274 ? -6.217 88.908 41.801 1.00 58.28 274 ASP A CA 1
ATOM 2014 C C . ASP A 1 274 ? -5.425 90.204 41.536 1.00 58.28 274 ASP A C 1
ATOM 2016 O O . ASP A 1 274 ? -4.574 90.268 40.648 1.00 58.28 274 ASP A O 1
ATOM 2020 N N . ALA A 1 275 ? -5.767 91.195 42.368 1.00 45.59 275 ALA A N 1
ATOM 2021 C CA . ALA A 1 275 ? -5.004 92.352 42.858 1.00 45.59 275 ALA A CA 1
ATOM 2022 C C . ALA A 1 275 ? -3.535 92.534 42.422 1.00 45.59 275 ALA A C 1
ATOM 2024 O O . ALA A 1 275 ? -2.710 91.610 42.601 1.00 45.59 275 ALA A O 1
#

Sequence (275 aa):
MVHLAVLAGGLTLGAAGLVVWAFWPRDEGAEDAETRVLKPQQGGVQSLAVPLLLFASVTAFMPSEVSGEQSVRIAGQHLQMESLPSPEMKKMSPGSSASWVVDIWSEAPDDGTIELSIMSGPDQSDAMLPLTLAVTNCAVQPELSLASGCPDGSPWETKHFKAADFNAGKERKIVAFSAWAKQRVVITGHLATNSAKAVQDASASIWLSASGAGETISTSPDDTPDIPSPPEEENKKLPHTGVENVLLLSVLGLVVIALGTLFARRSKAPGDIDA

Organism: NCBI:txid256701

InterPro domains:
  IPR019931 LPXTG cell wall anchor motif [PF00746] (234-268)